Protein AF-A0A9P7KGD2-F1 (afdb_monomer_lite)

Organism: NCBI:txid117069

Radius of gyration: 33.33 Å; chains: 1; bounding box: 105×105×59 Å

Structure (mmCIF, N/CA/C/O backbone):
data_AF-A0A9P7KGD2-F1
#
_entry.id   AF-A0A9P7KGD2-F1
#
loop_
_atom_site.group_PDB
_atom_site.id
_atom_site.type_symbol
_atom_site.label_atom_id
_atom_site.label_alt_id
_atom_site.label_comp_id
_atom_site.label_asym_id
_atom_site.label_entity_id
_atom_site.label_seq_id
_atom_site.pdbx_PDB_ins_code
_atom_site.Cartn_x
_atom_site.Cartn_y
_atom_site.Cartn_z
_atom_site.occupancy
_atom_site.B_iso_or_equiv
_atom_site.auth_seq_id
_atom_site.auth_comp_id
_atom_site.auth_asym_id
_atom_site.auth_atom_id
_atom_site.pdbx_PDB_model_num
ATOM 1 N N . MET A 1 1 ? -18.262 1.913 -25.213 1.00 38.50 1 MET A N 1
ATOM 2 C CA . MET A 1 1 ? -19.120 1.880 -24.009 1.00 38.50 1 MET A CA 1
ATOM 3 C C . MET A 1 1 ? -18.358 1.191 -22.883 1.00 38.50 1 MET A C 1
ATOM 5 O O . MET A 1 1 ? -18.334 -0.030 -22.838 1.00 38.50 1 MET A O 1
ATOM 9 N N . HIS A 1 2 ? -17.643 1.941 -22.041 1.00 46.22 2 HIS A N 1
ATOM 10 C CA . HIS A 1 2 ? -17.107 1.389 -20.792 1.00 46.22 2 HIS A CA 1
ATOM 11 C C . HIS A 1 2 ? -18.246 1.410 -19.775 1.00 46.22 2 HIS A C 1
ATOM 13 O O . HIS A 1 2 ? -18.810 2.472 -19.517 1.00 46.22 2 HIS A O 1
ATOM 19 N N . GLY A 1 3 ? -18.653 0.236 -19.288 1.00 56.09 3 GLY A N 1
ATOM 20 C CA . GLY A 1 3 ? -19.666 0.146 -18.242 1.00 56.09 3 GLY A CA 1
ATOM 21 C C . GLY A 1 3 ? -19.192 0.931 -17.027 1.00 56.09 3 GLY A C 1
ATOM 22 O O . GLY A 1 3 ? -18.052 0.756 -16.601 1.00 56.09 3 GLY A O 1
ATOM 23 N N . MET A 1 4 ? -20.039 1.819 -16.501 1.00 57.06 4 MET A N 1
ATOM 24 C CA . MET A 1 4 ? -19.764 2.471 -15.224 1.00 57.06 4 MET A CA 1
ATOM 25 C C . MET A 1 4 ? -19.606 1.368 -14.179 1.00 57.06 4 MET A C 1
ATOM 27 O O . MET A 1 4 ? -20.562 0.653 -13.872 1.00 57.06 4 MET A O 1
ATOM 31 N N . SER A 1 5 ? -18.382 1.181 -13.692 1.00 67.38 5 SER A N 1
ATOM 32 C CA . SER A 1 5 ? -18.118 0.265 -12.592 1.00 67.38 5 SER A CA 1
ATOM 33 C C . SER A 1 5 ? -18.731 0.884 -11.345 1.00 67.38 5 SER A C 1
ATOM 35 O O . SER A 1 5 ? -18.237 1.891 -10.844 1.00 67.38 5 SER A O 1
ATOM 37 N N . PHE A 1 6 ? -19.844 0.328 -10.871 1.00 72.56 6 PHE A N 1
ATOM 38 C CA . PHE A 1 6 ? -20.371 0.702 -9.565 1.00 72.56 6 PHE A CA 1
ATOM 39 C C . PHE A 1 6 ? -19.326 0.342 -8.510 1.00 72.56 6 PHE A C 1
ATOM 41 O O . PHE A 1 6 ? -18.792 -0.768 -8.531 1.00 72.56 6 PHE A O 1
ATOM 48 N N . ALA A 1 7 ? -19.035 1.281 -7.608 1.00 74.75 7 ALA A N 1
ATOM 49 C CA . ALA A 1 7 ? -18.149 1.027 -6.480 1.00 74.75 7 ALA A CA 1
ATOM 50 C C . ALA A 1 7 ? -18.610 -0.233 -5.739 1.00 74.75 7 ALA A C 1
ATOM 52 O O . ALA A 1 7 ? -19.797 -0.370 -5.414 1.00 74.75 7 ALA A O 1
ATOM 53 N N . SER A 1 8 ? -17.686 -1.162 -5.489 1.00 85.44 8 SER A N 1
ATOM 54 C CA . SER A 1 8 ? -18.024 -2.357 -4.729 1.00 85.44 8 SER A CA 1
ATOM 55 C C . SER A 1 8 ? -18.390 -1.942 -3.307 1.00 85.44 8 SER A C 1
ATOM 57 O O . SER A 1 8 ? -17.781 -1.043 -2.725 1.00 85.44 8 SER A O 1
ATOM 59 N N . ILE A 1 9 ? -19.359 -2.632 -2.702 1.00 86.44 9 ILE A N 1
ATOM 60 C CA . ILE A 1 9 ? -19.671 -2.472 -1.272 1.00 86.44 9 ILE A CA 1
ATOM 61 C C . ILE A 1 9 ? -18.398 -2.659 -0.430 1.00 86.44 9 ILE A C 1
ATOM 63 O O . ILE A 1 9 ? -18.228 -2.003 0.595 1.00 86.44 9 ILE A O 1
ATOM 67 N N . GLU A 1 10 ? -17.480 -3.519 -0.876 1.00 87.06 10 GLU A N 1
ATOM 68 C CA . GLU A 1 10 ? -16.205 -3.753 -0.197 1.00 87.06 10 GLU A CA 1
ATOM 69 C C . GLU A 1 10 ? -15.305 -2.510 -0.166 1.00 87.06 10 GLU A C 1
ATOM 71 O O . GLU A 1 10 ? -14.624 -2.294 0.835 1.00 87.06 10 GLU A O 1
ATOM 76 N N . ASP A 1 11 ? -15.357 -1.660 -1.192 1.00 87.06 11 ASP A N 1
ATOM 77 C CA . ASP A 1 11 ? -14.512 -0.465 -1.311 1.00 87.06 11 ASP A CA 1
ATOM 78 C C . ASP A 1 11 ? -14.996 0.635 -0.376 1.00 87.06 11 ASP A C 1
ATOM 80 O O . ASP A 1 11 ? -14.212 1.254 0.346 1.00 87.06 11 ASP A O 1
ATOM 84 N N . VAL A 1 12 ? -16.317 0.821 -0.324 1.00 88.12 12 VAL A N 1
ATOM 85 C CA . VAL A 1 12 ? -16.957 1.737 0.625 1.00 88.12 12 VAL A CA 1
ATOM 86 C C . VAL A 1 12 ? -16.644 1.300 2.054 1.00 88.12 12 VAL A C 1
ATOM 88 O O . VAL A 1 12 ? -16.220 2.117 2.868 1.00 88.12 12 VAL A O 1
ATOM 91 N N . LEU A 1 13 ? -16.767 0.002 2.352 1.00 90.06 13 LEU A N 1
ATOM 92 C CA . LEU A 1 13 ? -16.422 -0.538 3.667 1.00 90.06 13 LEU A CA 1
ATOM 93 C C . LEU A 1 13 ? -14.937 -0.359 4.000 1.00 90.06 13 LEU A C 1
ATOM 95 O O . LEU A 1 13 ? -14.612 -0.046 5.143 1.00 90.06 13 LEU A O 1
ATOM 99 N N . ALA A 1 14 ? -14.035 -0.530 3.031 1.00 91.25 14 ALA A N 1
ATOM 100 C CA . ALA A 1 14 ? -12.608 -0.304 3.232 1.00 91.25 14 ALA A CA 1
ATOM 101 C C . ALA A 1 14 ? -12.298 1.171 3.538 1.00 91.25 14 ALA A C 1
ATOM 103 O O . ALA A 1 14 ? -11.491 1.452 4.428 1.00 91.25 14 ALA A O 1
ATOM 104 N N . LEU A 1 15 ? -12.968 2.115 2.868 1.00 91.12 15 LEU A N 1
ATOM 105 C CA . LEU A 1 15 ? -12.829 3.545 3.149 1.00 91.12 15 LEU A CA 1
ATOM 106 C C . LEU A 1 15 ? -13.360 3.901 4.543 1.00 91.12 15 LEU A C 1
ATOM 108 O O . LEU A 1 15 ? -12.656 4.544 5.324 1.00 91.12 15 LEU A O 1
ATOM 112 N N . THR A 1 16 ? -14.567 3.444 4.887 1.00 91.81 16 THR A N 1
ATOM 113 C CA . THR A 1 16 ? -15.171 3.673 6.208 1.00 91.81 16 THR A CA 1
ATOM 114 C C . THR A 1 16 ? -14.323 3.061 7.321 1.00 91.81 16 THR A C 1
ATOM 116 O O . THR A 1 16 ? -14.075 3.718 8.329 1.00 91.81 16 THR A O 1
ATOM 119 N N . ALA A 1 17 ? -13.809 1.842 7.128 1.00 93.19 17 ALA A N 1
ATOM 120 C CA . ALA A 1 17 ? -12.880 1.220 8.064 1.00 93.19 17 ALA A CA 1
ATOM 121 C C . ALA A 1 17 ? -11.591 2.043 8.212 1.00 93.19 17 ALA A C 1
ATOM 123 O O . ALA A 1 17 ? -11.106 2.212 9.326 1.00 93.19 17 ALA A O 1
ATOM 124 N N . SER A 1 18 ? -11.064 2.603 7.116 1.00 93.81 18 SER A N 1
ATOM 125 C CA . SER A 1 18 ? -9.828 3.404 7.144 1.00 93.81 18 SER A CA 1
ATOM 126 C C . SER A 1 18 ? -10.018 4.673 7.971 1.00 93.81 18 SER A C 1
ATOM 128 O O . SER A 1 18 ? -9.172 5.009 8.798 1.00 93.81 18 SER A O 1
ATOM 130 N N . ARG A 1 19 ? -11.165 5.338 7.794 1.00 93.19 19 ARG A N 1
ATOM 131 C CA . ARG A 1 19 ? -11.576 6.503 8.588 1.00 93.19 19 ARG A CA 1
ATOM 132 C C . ARG A 1 19 ? -11.745 6.150 10.057 1.00 93.19 19 ARG A C 1
ATOM 134 O O . ARG A 1 19 ? -11.207 6.845 10.908 1.00 93.19 19 ARG A O 1
ATOM 141 N N . LEU A 1 20 ? -12.424 5.043 10.358 1.00 93.38 20 LEU A N 1
ATOM 142 C CA . LEU A 1 20 ? -12.621 4.617 11.741 1.00 93.38 20 LEU A CA 1
ATOM 143 C C . LEU A 1 20 ? -11.285 4.336 12.438 1.00 93.38 20 LEU A C 1
ATOM 145 O O . LEU A 1 20 ? -11.081 4.817 13.547 1.00 93.38 20 LEU A O 1
ATOM 149 N N . ILE A 1 21 ? -10.355 3.630 11.779 1.00 94.25 21 ILE A N 1
ATOM 150 C CA . ILE A 1 21 ? -8.999 3.403 12.308 1.00 94.25 21 ILE A CA 1
ATOM 151 C C . ILE A 1 21 ? -8.295 4.735 12.578 1.00 94.25 21 ILE A C 1
ATOM 153 O O . ILE A 1 21 ? -7.683 4.893 13.631 1.00 94.25 21 ILE A O 1
ATOM 157 N N . HIS A 1 22 ? -8.389 5.696 11.659 1.00 94.81 22 HIS A N 1
ATOM 158 C CA . HIS A 1 22 ? -7.773 7.011 11.817 1.00 94.81 22 HIS A CA 1
ATOM 159 C C . HIS A 1 22 ? -8.344 7.790 13.014 1.00 94.81 22 HIS A C 1
ATOM 161 O O . HIS A 1 22 ? -7.583 8.253 13.861 1.00 94.81 22 HIS A O 1
ATOM 167 N N . GLU A 1 23 ? -9.668 7.878 13.140 1.00 94.50 23 GLU A N 1
ATOM 168 C CA . GLU A 1 23 ? -10.336 8.570 14.252 1.00 94.50 23 GLU A CA 1
ATOM 169 C C . GLU A 1 23 ? -10.040 7.914 15.610 1.00 94.50 23 GLU A C 1
ATOM 171 O O . GLU A 1 23 ? -9.800 8.587 16.618 1.00 94.50 23 GLU A O 1
ATOM 176 N N . VAL A 1 24 ? -9.990 6.583 15.626 1.00 93.81 24 VAL A N 1
ATOM 177 C CA . VAL A 1 24 ? -9.608 5.787 16.793 1.00 93.81 24 VAL A CA 1
ATOM 178 C C . VAL A 1 24 ? -8.136 6.016 17.159 1.00 93.81 24 VAL A C 1
ATOM 180 O O . VAL A 1 24 ? -7.822 6.218 18.334 1.00 93.81 24 VAL A O 1
ATOM 183 N N . ALA A 1 25 ? -7.233 6.078 16.177 1.00 94.19 25 ALA A N 1
ATOM 184 C CA . ALA A 1 25 ? -5.819 6.381 16.399 1.00 94.19 25 ALA A CA 1
ATOM 185 C C . ALA A 1 25 ? -5.613 7.800 16.951 1.00 94.19 25 ALA A C 1
ATOM 187 O O . ALA A 1 25 ? -4.740 8.020 17.791 1.00 94.19 25 ALA A O 1
ATOM 188 N N . GLN A 1 26 ? -6.453 8.749 16.533 1.00 95.06 26 GLN A N 1
ATOM 189 C CA . GLN A 1 26 ? -6.476 10.120 17.048 1.00 95.06 26 GLN A CA 1
ATOM 190 C C . GLN A 1 26 ? -7.182 10.263 18.403 1.00 95.06 26 GLN A C 1
ATOM 192 O O . GLN A 1 26 ? -7.238 11.369 18.938 1.00 95.06 26 GLN A O 1
ATOM 197 N N . ARG A 1 27 ? -7.703 9.168 18.977 1.00 93.94 27 ARG A N 1
ATOM 198 C CA . ARG A 1 27 ? -8.473 9.160 20.234 1.00 93.94 27 ARG A CA 1
ATOM 199 C C . ARG A 1 27 ? -9.698 10.083 20.201 1.00 93.94 27 ARG A C 1
ATOM 201 O O . ARG A 1 27 ? -10.107 10.603 21.235 1.00 93.94 27 ARG A O 1
ATOM 208 N N . ARG A 1 28 ? -10.285 10.287 19.018 1.00 94.94 28 ARG A N 1
ATOM 209 C CA . ARG A 1 28 ? -11.515 11.076 18.837 1.00 94.94 28 ARG A CA 1
ATOM 210 C C . ARG A 1 28 ? -12.782 10.262 19.097 1.00 94.94 28 ARG A C 1
ATOM 212 O O . ARG A 1 28 ? -13.836 10.835 19.347 1.00 94.94 28 ARG A O 1
ATOM 219 N N . ILE A 1 29 ? -12.670 8.935 19.060 1.00 93.38 29 ILE A N 1
ATOM 220 C CA . ILE A 1 29 ? -13.763 7.989 19.294 1.00 93.38 29 ILE A CA 1
ATOM 221 C C . ILE A 1 29 ? -13.452 7.139 20.528 1.00 93.38 29 ILE A C 1
ATOM 223 O O . ILE A 1 29 ? -12.369 6.560 20.627 1.00 93.38 29 ILE A O 1
ATOM 227 N N . ASP A 1 30 ? -14.418 7.025 21.445 1.00 92.19 30 ASP A N 1
ATOM 228 C CA . ASP A 1 30 ? -14.355 6.062 22.547 1.00 92.19 30 ASP A CA 1
ATOM 229 C C . ASP A 1 30 ? -14.732 4.660 22.047 1.00 92.19 30 ASP A C 1
ATOM 231 O O . ASP A 1 30 ? -15.865 4.399 21.640 1.00 92.19 30 ASP A O 1
ATOM 235 N N . LEU A 1 31 ? -13.770 3.738 22.097 1.00 91.44 31 LEU A N 1
ATOM 236 C CA . LEU A 1 31 ? -13.932 2.351 21.659 1.00 91.44 31 LEU A CA 1
ATOM 237 C C . LEU A 1 31 ? -15.070 1.628 22.383 1.00 91.44 31 LEU A C 1
ATOM 239 O O . LEU A 1 31 ? -15.761 0.807 21.774 1.00 91.44 31 LEU A O 1
ATOM 243 N N . LYS A 1 32 ? -15.296 1.955 23.662 1.00 90.56 32 LYS A N 1
ATOM 244 C CA . LYS A 1 32 ? -16.315 1.295 24.486 1.00 90.56 32 LYS A CA 1
ATOM 245 C C . LYS A 1 32 ? -17.723 1.611 24.002 1.00 90.56 32 LYS A C 1
ATOM 247 O O . LYS A 1 32 ? -18.573 0.725 23.997 1.00 90.56 32 LYS A O 1
ATOM 252 N N . THR A 1 33 ? -17.959 2.840 23.545 1.00 91.62 33 THR A N 1
ATOM 253 C CA . THR A 1 33 ? -19.266 3.280 23.038 1.00 91.62 33 THR A CA 1
ATOM 254 C C . THR A 1 33 ? -19.689 2.511 21.786 1.00 91.62 33 THR A C 1
ATOM 256 O O . THR A 1 33 ? -20.873 2.249 21.601 1.00 91.62 33 THR A O 1
ATOM 259 N N . TYR A 1 34 ? -18.729 2.103 20.953 1.00 88.44 34 TYR A N 1
ATOM 260 C CA . TYR A 1 34 ? -18.987 1.424 19.678 1.00 88.44 34 TYR A CA 1
ATOM 261 C C . TYR A 1 34 ? -18.772 -0.094 19.732 1.00 88.44 34 TYR A C 1
ATOM 263 O O . TYR A 1 34 ? -18.781 -0.745 18.688 1.00 88.44 34 TYR A O 1
ATOM 271 N N . ALA A 1 35 ? -18.576 -0.661 20.931 1.00 87.81 35 ALA A N 1
ATOM 272 C CA . ALA A 1 35 ? -18.268 -2.078 21.135 1.00 87.81 35 ALA A CA 1
ATOM 273 C C . ALA A 1 35 ? -17.082 -2.576 20.279 1.00 87.81 35 ALA A C 1
ATOM 275 O O . ALA A 1 35 ? -17.058 -3.726 19.837 1.00 87.81 35 ALA A O 1
ATOM 276 N N . LEU A 1 36 ? -16.103 -1.700 20.035 1.00 88.75 36 LEU A N 1
ATOM 277 C CA . LEU A 1 36 ? -14.871 -2.056 19.339 1.00 88.75 36 LEU A CA 1
ATOM 278 C C . LEU A 1 36 ? -13.906 -2.728 20.323 1.00 88.75 36 LEU A C 1
ATOM 280 O O . LEU A 1 36 ? -13.851 -2.367 21.500 1.00 88.75 36 LEU A O 1
ATOM 284 N N . GLY A 1 37 ? -13.148 -3.712 19.835 1.00 86.00 37 GLY A N 1
ATOM 285 C CA . GLY A 1 37 ? -12.140 -4.407 20.637 1.00 86.00 37 GLY A CA 1
ATOM 286 C C . GLY A 1 37 ? -11.015 -3.482 21.114 1.00 86.00 37 GLY A C 1
ATOM 287 O O . GLY A 1 37 ? -10.812 -2.385 20.591 1.00 86.00 37 GLY A O 1
ATOM 288 N N . GLU A 1 38 ? -10.256 -3.933 22.115 1.00 85.44 38 GLU A N 1
ATOM 289 C CA . GLU A 1 38 ? -9.068 -3.212 22.571 1.00 85.44 38 GLU A CA 1
ATOM 290 C C . GLU A 1 38 ? -8.006 -3.156 21.460 1.00 85.44 38 GLU A C 1
ATOM 292 O O . GLU A 1 38 ? -7.495 -4.178 21.002 1.00 85.44 38 GLU A O 1
ATOM 297 N N . ASN A 1 39 ? -7.635 -1.943 21.047 1.00 89.31 39 ASN A N 1
ATOM 298 C CA . ASN A 1 39 ? -6.687 -1.709 19.955 1.00 89.31 39 ASN A CA 1
ATOM 299 C C . ASN A 1 39 ? -5.248 -1.544 20.462 1.00 89.31 39 ASN A C 1
ATOM 301 O O . ASN A 1 39 ? -4.563 -0.573 20.132 1.00 89.31 39 ASN A O 1
ATOM 305 N N . SER A 1 40 ? -4.774 -2.497 21.270 1.00 91.94 40 SER A N 1
ATOM 306 C CA . SER A 1 40 ? -3.406 -2.496 21.822 1.00 91.94 40 SER A CA 1
ATOM 307 C C . SER A 1 40 ? -2.315 -2.517 20.742 1.00 91.94 40 SER A C 1
ATOM 309 O O . SER A 1 40 ? -1.199 -2.060 20.975 1.00 91.94 40 SER A O 1
ATOM 311 N N . TRP A 1 41 ? -2.657 -2.988 19.542 1.00 92.69 41 TRP A N 1
ATOM 312 C CA . TRP A 1 41 ? -1.793 -3.040 18.364 1.00 92.69 41 TRP A CA 1
ATOM 313 C C . TRP A 1 41 ? -1.579 -1.681 17.681 1.00 92.69 41 TRP A C 1
ATOM 315 O O . TRP A 1 41 ? -0.660 -1.519 16.884 1.00 92.69 41 TRP A O 1
ATOM 325 N N . MET A 1 42 ? -2.442 -0.700 17.935 1.00 94.00 42 MET A N 1
ATOM 326 C CA . MET A 1 42 ? -2.484 0.532 17.150 1.00 94.00 42 MET A CA 1
ATOM 327 C C . MET A 1 42 ? -1.272 1.456 17.342 1.00 94.00 42 MET A C 1
ATOM 329 O O . MET A 1 42 ? -0.789 1.980 16.339 1.00 94.00 42 MET A O 1
ATOM 333 N N . PRO A 1 43 ? -0.710 1.634 18.557 1.00 93.81 43 PRO A N 1
ATOM 334 C CA . PRO A 1 43 ? 0.517 2.415 18.733 1.00 93.81 43 PRO A CA 1
ATOM 335 C C . PRO A 1 43 ? 1.732 1.830 17.999 1.00 93.81 43 PRO A C 1
ATOM 337 O O . PRO A 1 43 ? 2.677 2.558 17.707 1.00 93.81 43 PRO A O 1
ATOM 340 N N . SER A 1 44 ? 1.725 0.524 17.714 1.00 94.62 44 SER A N 1
ATOM 341 C CA . SER A 1 44 ? 2.797 -0.177 17.000 1.00 94.62 44 SER A CA 1
ATOM 342 C C . SER A 1 44 ? 2.497 -0.403 15.516 1.00 94.62 44 SER A C 1
ATOM 344 O O . SER A 1 44 ? 3.347 -0.944 14.804 1.00 94.62 44 SER A O 1
ATOM 346 N N . ALA A 1 45 ? 1.323 0.013 15.034 1.00 95.69 45 ALA A N 1
ATOM 347 C CA . ALA A 1 45 ? 0.943 -0.123 13.638 1.00 95.69 45 ALA A CA 1
ATOM 348 C C . ALA A 1 45 ? 1.781 0.780 12.731 1.00 95.69 45 ALA A C 1
ATOM 350 O O . ALA A 1 45 ? 2.083 1.933 13.051 1.00 95.69 45 ALA A O 1
ATOM 351 N N . ARG A 1 46 ? 2.125 0.255 11.556 1.00 96.50 46 ARG A N 1
ATOM 352 C CA . ARG A 1 46 ? 2.905 0.970 10.540 1.00 96.50 46 ARG A CA 1
ATOM 353 C C . ARG A 1 46 ? 2.107 1.067 9.253 1.00 96.50 46 ARG A C 1
ATOM 355 O O . ARG A 1 46 ? 1.396 0.132 8.893 1.00 96.50 46 ARG A O 1
ATOM 362 N N . VAL A 1 47 ? 2.268 2.173 8.539 1.00 97.56 47 VAL A N 1
ATOM 363 C CA . VAL A 1 47 ? 1.716 2.349 7.196 1.00 97.56 47 VAL A CA 1
ATOM 364 C C . VAL A 1 47 ? 2.878 2.278 6.218 1.00 97.56 47 VAL A C 1
ATOM 366 O O . VAL A 1 47 ? 3.832 3.041 6.338 1.00 97.56 47 VAL A O 1
ATOM 369 N N . LEU A 1 48 ? 2.828 1.349 5.274 1.00 98.06 48 LEU A N 1
ATOM 370 C CA . LEU A 1 48 ? 3.790 1.255 4.180 1.00 98.06 48 LEU A CA 1
ATOM 371 C C . LEU A 1 48 ? 3.080 1.593 2.877 1.00 98.06 48 LEU A C 1
ATOM 373 O O . LEU A 1 48 ? 1.910 1.261 2.724 1.00 98.06 48 LEU A O 1
ATOM 377 N N . SER A 1 49 ? 3.776 2.197 1.922 1.00 97.75 49 SER A N 1
ATOM 378 C CA . SER A 1 49 ? 3.304 2.269 0.542 1.00 97.75 49 SER A CA 1
ATOM 379 C C . SER A 1 49 ? 4.250 1.531 -0.391 1.00 97.75 49 SER A C 1
ATOM 381 O O . SER A 1 49 ? 5.465 1.524 -0.191 1.00 97.75 49 SER A O 1
ATOM 383 N N . PHE A 1 50 ? 3.672 0.885 -1.400 1.00 97.94 50 PHE A N 1
ATOM 384 C CA . PHE A 1 50 ? 4.398 0.224 -2.474 1.00 97.94 50 PHE A CA 1
ATOM 385 C C . PHE A 1 50 ? 3.785 0.595 -3.820 1.00 97.94 50 PHE A C 1
ATOM 387 O O . PHE A 1 50 ? 2.582 0.443 -4.043 1.00 97.94 50 PHE A O 1
ATOM 394 N N . VAL A 1 51 ? 4.638 1.058 -4.725 1.00 96.69 51 VAL A N 1
ATOM 395 C CA . VAL A 1 51 ? 4.288 1.435 -6.095 1.00 96.69 51 VAL A CA 1
ATOM 396 C C . VAL A 1 51 ? 5.358 0.951 -7.057 1.00 96.69 51 VAL A C 1
ATOM 398 O O . VAL A 1 51 ? 6.514 0.779 -6.678 1.00 96.69 51 VAL A O 1
ATOM 401 N N . PHE A 1 52 ? 4.980 0.748 -8.311 1.00 96.06 52 PHE A N 1
ATOM 402 C CA . PHE A 1 52 ? 5.917 0.442 -9.384 1.00 96.06 52 PHE A CA 1
ATOM 403 C C . PHE A 1 52 ? 5.357 0.938 -10.717 1.00 96.06 52 PHE A C 1
ATOM 405 O O . PHE A 1 52 ? 4.135 1.013 -10.876 1.00 96.06 52 PHE A O 1
ATOM 412 N N . THR A 1 53 ? 6.231 1.291 -11.664 1.00 92.62 53 THR A N 1
ATOM 413 C CA . THR A 1 53 ? 5.795 1.754 -12.987 1.00 92.62 53 THR A CA 1
ATOM 414 C C . THR A 1 53 ? 5.789 0.545 -13.898 1.00 92.62 53 THR A C 1
ATOM 416 O O . THR A 1 53 ? 6.863 -0.005 -14.160 1.00 92.62 53 THR A O 1
ATOM 419 N N . PRO A 1 54 ? 4.627 0.090 -14.394 1.00 92.19 54 PRO A N 1
ATOM 420 C CA . PRO A 1 54 ? 4.610 -0.971 -15.381 1.00 92.19 54 PRO A CA 1
ATOM 421 C C . PRO A 1 54 ? 5.276 -0.493 -16.676 1.00 92.19 54 PRO A C 1
ATOM 423 O O . PRO A 1 54 ? 5.176 0.676 -17.054 1.00 92.19 54 PRO A O 1
ATOM 426 N N . ARG A 1 55 ? 5.924 -1.405 -17.397 1.00 90.75 55 ARG A N 1
ATOM 427 C CA . ARG A 1 55 ? 6.506 -1.103 -18.708 1.00 90.75 55 ARG A CA 1
ATOM 428 C C . ARG A 1 55 ? 5.413 -0.645 -19.683 1.00 90.75 55 ARG A C 1
ATOM 430 O O . ARG A 1 55 ? 4.488 -1.396 -19.981 1.00 90.75 55 ARG A O 1
ATOM 437 N N . GLY A 1 56 ? 5.531 0.586 -20.190 1.00 83.75 56 GLY A N 1
ATOM 438 C CA . GLY A 1 56 ? 4.498 1.211 -21.029 1.00 83.75 56 GLY A CA 1
ATOM 439 C C . GLY A 1 56 ? 4.287 0.509 -22.375 1.00 83.75 56 GLY A C 1
ATOM 440 O O . GLY A 1 56 ? 3.156 0.212 -22.750 1.00 83.75 56 GLY A O 1
ATOM 441 N N . MET A 1 57 ? 5.373 0.179 -23.084 1.00 85.81 57 MET A N 1
ATOM 442 C CA . MET A 1 57 ? 5.329 -0.554 -24.360 1.00 85.81 57 MET A CA 1
ATOM 443 C C . MET A 1 57 ? 5.422 -2.071 -24.147 1.00 85.81 57 MET A C 1
ATOM 445 O O . MET A 1 57 ? 6.306 -2.738 -24.683 1.00 85.81 57 MET A O 1
ATOM 449 N N . ASP A 1 58 ? 4.538 -2.620 -23.318 1.00 89.75 58 ASP A N 1
ATOM 450 C CA . ASP A 1 58 ? 4.430 -4.065 -23.122 1.00 89.75 58 ASP A CA 1
ATOM 451 C C . ASP A 1 58 ? 3.391 -4.654 -24.090 1.00 89.75 58 ASP A C 1
ATOM 453 O O . ASP A 1 58 ? 2.181 -4.560 -23.867 1.00 89.75 58 ASP A O 1
ATOM 457 N N . THR A 1 59 ? 3.876 -5.242 -25.188 1.00 94.69 59 THR A N 1
ATOM 458 C CA . THR A 1 59 ? 3.055 -5.852 -26.249 1.00 94.69 59 THR A CA 1
ATOM 459 C C . THR A 1 59 ? 2.550 -7.252 -25.898 1.00 94.69 59 THR A C 1
ATOM 461 O O . THR A 1 59 ? 1.807 -7.851 -26.680 1.00 94.69 59 THR A O 1
ATOM 464 N N . ARG A 1 60 ? 2.920 -7.796 -24.729 1.00 96.00 60 ARG A N 1
ATOM 465 C CA . ARG A 1 60 ? 2.482 -9.129 -24.304 1.00 96.00 60 ARG A CA 1
ATOM 466 C C . ARG A 1 60 ? 0.956 -9.172 -24.097 1.00 96.00 60 ARG A C 1
ATOM 468 O O . ARG A 1 60 ? 0.335 -8.161 -23.738 1.00 96.00 60 ARG A O 1
ATOM 475 N N . PRO A 1 61 ? 0.314 -10.345 -24.257 1.00 96.88 61 PRO A N 1
ATOM 476 C CA . PRO A 1 61 ? -1.112 -10.510 -23.984 1.00 96.88 61 PRO A CA 1
ATOM 477 C C . PRO A 1 61 ? -1.502 -10.044 -22.574 1.00 96.88 61 PRO A C 1
ATOM 479 O O . PRO A 1 61 ? -0.761 -10.248 -21.615 1.00 96.88 61 PRO A O 1
ATOM 482 N N . SER A 1 62 ? -2.702 -9.466 -22.425 1.00 94.56 62 SER A N 1
ATOM 483 C CA . SER A 1 62 ? -3.198 -8.916 -21.144 1.00 94.56 62 SER A CA 1
ATOM 484 C C . SER A 1 62 ? -3.073 -9.901 -19.971 1.00 94.56 62 SER A C 1
ATOM 486 O O . SER A 1 62 ? -2.616 -9.525 -18.894 1.00 94.56 62 SER A O 1
ATOM 488 N N . ASN A 1 63 ? -3.389 -11.181 -20.194 1.00 96.75 63 ASN A N 1
ATOM 489 C CA . ASN A 1 63 ? -3.277 -12.219 -19.165 1.00 96.75 63 ASN A CA 1
ATOM 490 C C . ASN A 1 63 ? -1.831 -12.408 -18.688 1.00 96.75 63 ASN A C 1
ATOM 492 O O . ASN A 1 63 ? -1.603 -12.493 -17.486 1.00 96.75 63 ASN A O 1
ATOM 496 N N . GLN A 1 64 ? -0.865 -12.403 -19.613 1.00 97.31 64 GLN A N 1
ATOM 497 C CA . GLN A 1 64 ? 0.554 -12.521 -19.283 1.00 97.31 64 GLN A CA 1
ATOM 498 C C . GLN A 1 64 ? 1.052 -11.284 -18.530 1.00 97.31 64 GLN A C 1
ATOM 500 O O . GLN A 1 64 ? 1.765 -11.422 -17.544 1.00 97.31 64 GLN A O 1
ATOM 505 N N . ARG A 1 65 ? 0.627 -10.080 -18.937 1.00 95.81 65 ARG A N 1
ATOM 506 C CA . ARG A 1 65 ? 0.979 -8.830 -18.241 1.00 95.81 65 ARG A CA 1
ATOM 507 C C . ARG A 1 65 ? 0.439 -8.778 -16.813 1.00 95.81 65 ARG A C 1
ATOM 509 O O . ARG A 1 65 ? 1.087 -8.217 -15.939 1.00 95.81 65 ARG A O 1
ATOM 516 N N . ARG A 1 66 ? -0.733 -9.373 -16.569 1.00 95.69 66 ARG A N 1
ATOM 517 C CA . ARG A 1 66 ? -1.322 -9.484 -15.226 1.00 95.69 66 ARG A CA 1
ATOM 518 C C . ARG A 1 66 ? -0.620 -10.528 -14.363 1.00 95.69 66 ARG A C 1
ATOM 520 O O . ARG A 1 66 ? -0.394 -10.257 -13.192 1.00 95.69 66 ARG A O 1
ATOM 527 N N . SER A 1 67 ? -0.288 -11.697 -14.918 1.00 97.25 67 SER A N 1
ATOM 528 C CA . SER A 1 67 ? 0.378 -12.780 -14.176 1.00 97.25 67 SER A CA 1
ATOM 529 C C . SER A 1 67 ? 1.875 -12.546 -13.966 1.00 97.25 67 SER A C 1
ATOM 531 O O . SER A 1 67 ? 2.456 -13.063 -13.016 1.00 97.25 67 SER A O 1
ATOM 533 N N . ASP A 1 68 ? 2.504 -11.801 -14.872 1.00 97.50 68 ASP A N 1
ATOM 534 C CA . ASP A 1 68 ? 3.925 -11.476 -14.846 1.00 97.50 68 ASP A CA 1
ATOM 535 C C . ASP A 1 68 ? 4.182 -10.016 -15.256 1.00 97.50 68 ASP A C 1
ATOM 537 O O . ASP A 1 68 ? 4.655 -9.734 -16.364 1.00 97.50 68 ASP A O 1
ATOM 541 N N . PRO A 1 69 ? 3.810 -9.057 -14.392 1.00 96.56 69 PRO A N 1
ATOM 542 C CA . PRO A 1 69 ? 4.013 -7.645 -14.675 1.00 96.56 69 PRO A CA 1
ATOM 543 C C . PRO A 1 69 ? 5.508 -7.304 -14.746 1.00 96.56 69 PRO A C 1
ATOM 545 O O . PRO A 1 69 ? 6.294 -7.708 -13.890 1.00 96.56 69 PRO A O 1
ATOM 548 N N . LEU A 1 70 ? 5.894 -6.517 -15.755 1.00 95.38 70 LEU A N 1
ATOM 549 C CA . LEU A 1 70 ? 7.242 -5.953 -15.880 1.00 95.38 70 LEU A CA 1
ATOM 550 C C . LEU A 1 70 ? 7.241 -4.527 -15.336 1.00 95.38 70 LEU A C 1
ATOM 552 O O . LEU A 1 70 ? 6.403 -3.721 -15.742 1.00 95.38 70 LEU A O 1
ATOM 556 N N . ALA A 1 71 ? 8.172 -4.228 -14.433 1.00 94.69 71 ALA A N 1
ATOM 557 C CA . ALA A 1 71 ? 8.312 -2.923 -13.794 1.00 94.69 71 ALA A CA 1
ATOM 558 C C . ALA A 1 71 ? 9.616 -2.245 -14.205 1.00 94.69 71 ALA A C 1
ATOM 560 O O . ALA A 1 71 ? 10.657 -2.894 -14.214 1.00 94.69 71 ALA A O 1
ATOM 561 N N . LEU A 1 72 ? 9.538 -0.944 -14.480 1.00 93.00 72 LEU A N 1
ATOM 562 C CA . LEU A 1 72 ? 10.687 -0.084 -14.775 1.00 93.00 72 LEU A CA 1
ATOM 563 C C . LEU A 1 72 ? 11.366 0.399 -13.488 1.00 93.00 72 LEU A C 1
ATOM 565 O O . LEU A 1 72 ? 12.591 0.407 -13.367 1.00 93.00 72 LEU A O 1
ATOM 569 N N . ASP A 1 73 ? 10.554 0.804 -12.517 1.00 94.81 73 ASP A N 1
ATOM 570 C CA . ASP A 1 73 ? 10.988 1.326 -11.231 1.00 94.81 73 ASP A CA 1
ATOM 571 C C . ASP A 1 73 ? 10.043 0.889 -10.107 1.00 94.81 73 ASP A C 1
ATOM 573 O O . ASP A 1 73 ? 8.943 0.374 -10.334 1.00 94.81 73 ASP A O 1
ATOM 577 N N . PHE A 1 74 ? 10.515 1.059 -8.877 1.00 96.69 74 PHE A N 1
ATOM 578 C CA . PHE A 1 74 ? 9.823 0.677 -7.656 1.00 96.69 74 PHE A CA 1
ATOM 579 C C . PHE A 1 74 ? 9.976 1.795 -6.633 1.00 96.69 74 PHE A C 1
ATOM 581 O O . PHE A 1 74 ? 11.076 2.304 -6.421 1.00 96.69 74 PHE A O 1
ATOM 588 N N . GLY A 1 75 ? 8.884 2.141 -5.962 1.00 96.81 75 GLY A N 1
ATOM 589 C CA . GLY A 1 75 ? 8.863 3.098 -4.866 1.00 96.81 75 GLY A CA 1
ATOM 590 C C . GLY A 1 75 ? 8.330 2.455 -3.592 1.00 96.81 75 GLY A C 1
ATOM 591 O O . GLY A 1 75 ? 7.317 1.752 -3.613 1.00 96.81 75 GLY A O 1
ATOM 592 N N . LEU A 1 76 ? 9.007 2.725 -2.481 1.00 97.75 76 LEU A N 1
ATOM 593 C CA . LEU A 1 76 ? 8.578 2.365 -1.134 1.00 97.75 76 LEU A CA 1
ATOM 594 C C . LEU A 1 76 ? 8.579 3.607 -0.256 1.00 97.75 76 LEU A C 1
ATOM 596 O O . LEU A 1 76 ? 9.437 4.475 -0.402 1.00 97.75 76 LEU A O 1
ATOM 600 N N . ALA A 1 77 ? 7.659 3.670 0.694 1.00 97.19 77 ALA A N 1
ATOM 601 C CA . ALA A 1 77 ? 7.703 4.666 1.753 1.00 97.19 77 ALA A CA 1
ATOM 602 C C . ALA A 1 77 ? 7.055 4.132 3.031 1.00 97.19 77 ALA A C 1
ATOM 604 O O . ALA A 1 77 ? 6.237 3.211 2.988 1.00 97.19 77 ALA A O 1
ATOM 605 N N . GLN A 1 78 ? 7.418 4.715 4.173 1.00 97.19 78 GLN A N 1
ATOM 606 C CA . GLN A 1 78 ? 6.858 4.360 5.472 1.00 97.19 78 GLN A CA 1
ATOM 607 C C . GLN A 1 78 ? 6.310 5.594 6.184 1.00 97.19 78 GLN A C 1
ATOM 609 O O . GLN A 1 78 ? 6.930 6.655 6.203 1.00 97.19 78 GLN A O 1
ATOM 614 N N . ALA A 1 79 ? 5.162 5.432 6.825 1.00 96.88 79 ALA A N 1
ATOM 615 C CA . ALA A 1 79 ? 4.538 6.414 7.691 1.00 96.88 79 ALA A CA 1
ATOM 616 C C . ALA A 1 79 ? 4.065 5.770 8.999 1.00 96.88 79 ALA A C 1
ATOM 618 O O . ALA A 1 79 ? 3.924 4.547 9.116 1.00 96.88 79 ALA A O 1
ATOM 619 N N . THR A 1 80 ? 3.825 6.613 9.998 1.00 94.62 80 THR A N 1
ATOM 620 C CA . THR A 1 80 ? 3.330 6.207 11.317 1.00 94.62 80 THR A CA 1
ATOM 621 C C . THR A 1 80 ? 1.918 6.728 11.559 1.00 94.62 80 THR A C 1
ATOM 623 O O . THR A 1 80 ? 1.550 7.810 11.098 1.00 94.62 80 THR A O 1
ATOM 626 N N . LEU A 1 81 ? 1.116 5.958 12.295 1.00 93.88 81 LEU A N 1
ATOM 627 C CA . LEU A 1 81 ? -0.159 6.432 12.838 1.00 93.88 81 LEU A CA 1
ATOM 628 C C . LEU A 1 81 ? 0.079 7.238 14.131 1.00 93.88 81 LEU A C 1
ATOM 630 O O . LEU A 1 81 ? 1.076 6.999 14.815 1.00 93.88 81 LEU A O 1
ATOM 634 N N . PRO A 1 82 ? -0.812 8.184 14.489 1.00 93.75 82 PRO A N 1
ATOM 635 C CA . PRO A 1 82 ? -2.035 8.572 13.773 1.00 93.75 82 PRO A CA 1
ATOM 636 C C . PRO A 1 82 ? -1.807 9.582 12.640 1.00 93.75 82 PRO A C 1
ATOM 638 O O . PRO A 1 82 ? -2.627 9.681 11.732 1.00 93.75 82 PRO A O 1
ATOM 641 N N . ASP A 1 83 ? -0.699 10.321 12.669 1.00 91.38 83 ASP A N 1
ATOM 642 C CA . ASP A 1 83 ? -0.507 11.493 11.808 1.00 91.38 83 ASP A CA 1
ATOM 643 C C . ASP A 1 83 ? -0.330 11.158 10.322 1.00 91.38 83 ASP A C 1
ATOM 645 O O . ASP A 1 83 ? -0.386 12.058 9.480 1.00 91.38 83 ASP A O 1
ATOM 649 N N . CYS A 1 84 ? -0.062 9.889 9.999 1.00 93.38 84 CYS A N 1
ATOM 650 C CA . CYS A 1 84 ? 0.302 9.420 8.663 1.00 93.38 84 CYS A CA 1
ATOM 651 C C . CYS A 1 84 ? 1.451 10.245 8.059 1.00 93.38 84 CYS A C 1
ATOM 653 O O . CYS A 1 84 ? 1.510 10.468 6.851 1.00 93.38 84 CYS A O 1
ATOM 655 N N . LYS A 1 85 ? 2.358 10.741 8.911 1.00 92.69 85 LYS A N 1
ATOM 656 C CA . LYS A 1 85 ? 3.534 11.497 8.481 1.00 92.69 85 LYS A CA 1
ATOM 657 C C . LYS A 1 85 ? 4.574 10.527 7.948 1.00 92.69 85 LYS A C 1
ATOM 659 O O . LYS A 1 85 ? 4.889 9.530 8.598 1.00 92.69 85 LYS A O 1
ATOM 664 N N . LEU A 1 86 ? 5.113 10.850 6.775 1.00 94.31 86 LEU A N 1
ATOM 665 C CA . LEU A 1 86 ? 6.240 10.135 6.193 1.00 94.31 86 LEU A CA 1
ATOM 666 C C . LEU A 1 86 ? 7.414 10.144 7.181 1.00 94.31 86 LEU A C 1
ATOM 668 O O . LEU A 1 86 ? 7.832 11.202 7.654 1.00 94.31 86 LEU A O 1
ATOM 672 N N . GLN A 1 87 ? 7.963 8.970 7.470 1.00 95.75 87 GLN A N 1
ATOM 673 C CA . GLN A 1 87 ? 9.178 8.852 8.260 1.00 95.75 87 GLN A CA 1
ATOM 674 C C . GLN A 1 87 ? 10.363 9.344 7.420 1.00 95.75 87 GLN A C 1
ATOM 676 O O . GLN A 1 87 ? 10.589 8.864 6.306 1.00 95.75 87 GLN A O 1
ATOM 681 N N . ILE A 1 88 ? 11.117 10.312 7.945 1.00 93.62 88 ILE A N 1
ATOM 682 C CA . ILE A 1 88 ? 12.264 10.913 7.251 1.00 93.62 88 ILE A CA 1
ATOM 683 C C . ILE A 1 88 ? 13.271 9.817 6.877 1.00 93.62 88 ILE A C 1
ATOM 685 O O . ILE A 1 88 ? 13.602 8.968 7.704 1.00 93.62 88 ILE A O 1
ATOM 689 N N . GLY A 1 89 ? 13.724 9.819 5.620 1.00 94.38 89 GLY A N 1
ATOM 690 C CA . GLY A 1 89 ? 14.684 8.838 5.097 1.00 94.38 89 GLY A CA 1
ATOM 691 C C . GLY A 1 89 ? 14.121 7.431 4.867 1.00 94.38 89 GLY A C 1
ATOM 692 O O . GLY A 1 89 ? 14.877 6.523 4.546 1.00 94.38 89 GLY A O 1
ATOM 693 N N . SER A 1 90 ? 12.811 7.221 5.028 1.00 95.62 90 SER A N 1
ATOM 694 C CA . SER A 1 90 ? 12.187 5.914 4.773 1.00 95.62 90 SER A CA 1
ATOM 695 C C . SER A 1 90 ? 11.755 5.693 3.324 1.00 95.62 90 SER A C 1
ATOM 697 O O . SER A 1 90 ? 11.390 4.574 2.962 1.00 95.62 90 SER A O 1
ATOM 699 N N . ALA A 1 91 ? 11.748 6.754 2.514 1.00 96.19 91 ALA A N 1
ATOM 700 C CA . ALA A 1 91 ? 11.357 6.679 1.119 1.00 96.19 91 ALA A CA 1
ATOM 701 C C . ALA A 1 91 ? 12.515 6.105 0.295 1.00 96.19 91 ALA A C 1
ATOM 703 O O . ALA A 1 91 ? 13.618 6.647 0.309 1.00 96.19 91 ALA A O 1
ATOM 704 N N . LEU A 1 92 ? 12.256 5.011 -0.415 1.00 96.75 92 LEU A N 1
ATOM 705 C CA . LEU A 1 92 ? 13.229 4.327 -1.259 1.00 96.75 92 LEU A CA 1
ATOM 706 C C . LEU A 1 92 ? 12.715 4.308 -2.694 1.00 96.75 92 LEU A C 1
ATOM 708 O O . LEU A 1 92 ? 11.525 4.077 -2.927 1.00 96.75 92 LEU A O 1
ATOM 712 N N . HIS A 1 93 ? 13.618 4.516 -3.647 1.00 96.88 93 HIS A N 1
ATOM 713 C CA . HIS A 1 93 ? 13.315 4.437 -5.067 1.00 96.88 93 HIS A CA 1
ATOM 714 C C . HIS A 1 93 ? 14.383 3.612 -5.785 1.00 96.88 93 HIS A C 1
ATOM 716 O O . HIS A 1 93 ? 15.566 3.957 -5.757 1.00 96.88 93 HIS A O 1
ATOM 722 N N . PHE A 1 94 ? 13.955 2.531 -6.432 1.00 96.88 94 PHE A N 1
ATOM 723 C CA . PHE A 1 94 ? 14.818 1.636 -7.197 1.00 96.88 94 PHE A CA 1
ATOM 724 C C . PHE A 1 94 ? 14.476 1.753 -8.678 1.00 96.88 94 PHE A C 1
ATOM 726 O O . PHE A 1 94 ? 13.307 1.644 -9.041 1.00 96.88 94 PHE A O 1
ATOM 733 N N . ALA A 1 95 ? 15.479 1.922 -9.536 1.00 95.25 95 ALA A N 1
ATOM 734 C CA . ALA A 1 95 ? 15.310 1.885 -10.986 1.00 95.25 95 ALA A CA 1
ATOM 735 C C . ALA A 1 95 ? 16.050 0.675 -11.572 1.00 95.25 95 ALA A C 1
ATOM 737 O O . ALA A 1 95 ? 17.217 0.448 -11.248 1.00 95.25 95 ALA A O 1
ATOM 738 N N . SER A 1 96 ? 15.372 -0.083 -12.436 1.00 95.44 96 SER A N 1
ATOM 739 C CA . SER A 1 96 ? 15.970 -1.201 -13.170 1.00 95.44 96 SER A CA 1
ATOM 740 C C . SER A 1 96 ? 17.033 -0.676 -14.142 1.00 95.44 96 SER A C 1
ATOM 742 O O . SER A 1 96 ? 16.763 0.243 -14.920 1.00 95.44 96 SER A O 1
ATOM 744 N N . THR A 1 97 ? 18.242 -1.242 -14.110 1.00 94.56 97 THR A N 1
ATOM 745 C CA . THR A 1 97 ? 19.310 -0.906 -15.073 1.00 94.56 97 THR A CA 1
ATOM 746 C C . THR A 1 97 ? 18.974 -1.359 -16.489 1.00 94.56 97 THR A C 1
ATOM 748 O O . THR A 1 97 ? 19.316 -0.668 -17.448 1.00 94.56 97 THR A O 1
ATOM 751 N N . ASP A 1 98 ? 18.264 -2.479 -16.615 1.00 89.75 98 ASP A N 1
ATOM 752 C CA . ASP A 1 98 ? 17.965 -3.118 -17.902 1.00 89.75 98 ASP A CA 1
ATOM 753 C C . ASP A 1 98 ? 17.005 -2.279 -18.752 1.00 89.75 98 ASP A C 1
ATOM 755 O O . ASP A 1 98 ? 17.010 -2.348 -19.981 1.00 89.75 98 ASP A O 1
ATOM 759 N N . ASP A 1 99 ? 16.204 -1.437 -18.097 1.00 82.06 99 ASP A N 1
ATOM 760 C CA . ASP A 1 99 ? 15.154 -0.655 -18.737 1.00 82.06 99 ASP A CA 1
ATOM 761 C C . ASP A 1 99 ? 15.484 0.844 -18.846 1.00 82.06 99 ASP A C 1
ATOM 763 O O . ASP A 1 99 ? 14.611 1.654 -19.172 1.00 82.06 99 ASP A O 1
ATOM 767 N N . LYS A 1 100 ? 16.748 1.240 -18.633 1.00 79.25 100 LYS A N 1
ATOM 768 C CA . LYS A 1 100 ? 17.177 2.653 -18.653 1.00 79.25 100 LYS A CA 1
ATOM 769 C C . LYS A 1 100 ? 16.828 3.379 -19.959 1.00 79.25 100 LYS A C 1
ATOM 771 O O . LYS A 1 100 ? 16.505 4.564 -19.934 1.00 79.25 100 LYS A O 1
ATOM 776 N N . TYR A 1 101 ? 16.848 2.662 -21.082 1.00 79.31 101 TYR A N 1
ATOM 777 C CA . TYR A 1 101 ? 16.557 3.199 -22.418 1.00 79.31 101 TYR A CA 1
ATOM 778 C C . TYR A 1 101 ? 15.091 3.046 -22.845 1.00 79.31 101 TYR A C 1
ATOM 780 O O . TYR A 1 101 ? 14.706 3.519 -23.909 1.00 79.31 101 TYR A O 1
ATOM 788 N N . LEU A 1 102 ? 14.264 2.384 -22.032 1.00 73.75 102 LEU A N 1
ATOM 789 C CA . LEU A 1 102 ? 12.877 2.047 -22.367 1.00 73.75 102 LEU A CA 1
ATOM 790 C C . LEU A 1 102 ? 11.856 3.051 -21.817 1.00 73.75 102 LEU A C 1
ATOM 792 O O . LEU A 1 102 ? 10.650 2.810 -21.909 1.00 73.75 102 LEU A O 1
ATOM 796 N N . MET A 1 103 ? 12.320 4.185 -21.281 1.00 66.12 103 MET A N 1
ATOM 797 C CA . MET A 1 103 ? 11.470 5.322 -20.921 1.00 66.12 103 MET A CA 1
ATOM 798 C C . MET A 1 103 ? 10.784 5.850 -22.189 1.00 66.12 103 MET A C 1
ATOM 800 O O . MET A 1 103 ? 11.371 6.553 -23.012 1.00 66.12 103 MET A O 1
ATOM 804 N N . ALA A 1 104 ? 9.538 5.417 -22.372 1.00 56.97 104 ALA A N 1
ATOM 805 C CA . ALA A 1 104 ? 8.754 5.631 -23.574 1.00 56.97 104 ALA A CA 1
ATOM 806 C C . ALA A 1 104 ? 8.552 7.130 -23.846 1.00 56.97 104 ALA A C 1
ATOM 808 O O . ALA A 1 104 ? 7.992 7.850 -23.026 1.00 56.97 104 ALA A O 1
ATOM 809 N N . GLY A 1 105 ? 8.962 7.585 -25.030 1.00 65.88 105 GLY A N 1
ATOM 810 C CA . GLY A 1 105 ? 8.498 8.858 -25.589 1.00 65.88 105 GLY A CA 1
ATOM 811 C C . GLY A 1 105 ? 9.305 10.105 -25.228 1.00 65.88 105 GLY A C 1
ATOM 812 O O . GLY A 1 105 ? 8.781 11.204 -25.373 1.00 65.88 105 GLY A O 1
ATOM 813 N N . GLY A 1 106 ? 10.555 9.972 -24.772 1.00 71.06 106 GLY A N 1
ATOM 814 C CA . GLY A 1 106 ? 11.438 11.130 -24.564 1.00 71.06 106 GLY A CA 1
ATOM 815 C C . GLY A 1 106 ? 11.038 12.041 -23.397 1.00 71.06 106 GLY A C 1
ATOM 816 O O . GLY A 1 106 ? 11.610 13.118 -23.234 1.00 71.06 106 GLY A O 1
ATOM 817 N N . SER A 1 107 ? 10.082 11.622 -22.562 1.00 75.50 107 SER A N 1
ATOM 818 C CA . SER A 1 107 ? 9.767 12.326 -21.322 1.00 75.50 107 SER A CA 1
ATOM 819 C C . SER A 1 107 ? 10.968 12.266 -20.381 1.00 75.50 107 SER A C 1
ATOM 821 O O . SER A 1 107 ? 11.475 11.180 -20.086 1.00 75.50 107 SER A O 1
ATOM 823 N N . GLN A 1 108 ? 11.413 13.422 -19.892 1.00 78.12 108 GLN A N 1
ATOM 824 C CA . GLN A 1 108 ? 12.494 13.487 -18.913 1.00 78.12 108 GLN A CA 1
ATOM 825 C C . GLN A 1 108 ? 12.089 12.747 -17.633 1.00 78.12 108 GLN A C 1
ATOM 827 O O . GLN A 1 108 ? 11.010 12.975 -17.081 1.00 78.12 108 GLN A O 1
ATOM 832 N N . LYS A 1 109 ? 12.967 11.856 -17.158 1.00 81.62 109 LYS A N 1
ATOM 833 C CA . LYS A 1 109 ? 12.805 11.174 -15.871 1.00 81.62 109 LYS A CA 1
ATOM 834 C C . LYS A 1 109 ? 12.763 12.233 -14.771 1.00 81.62 109 LYS A C 1
ATOM 836 O O . LYS A 1 109 ? 13.735 12.960 -14.578 1.00 81.62 109 LYS A O 1
ATOM 841 N N . LEU A 1 110 ? 11.641 12.319 -14.060 1.00 83.88 110 LEU A N 1
ATOM 842 C CA . LEU A 1 110 ? 11.512 13.236 -12.931 1.00 83.88 110 LEU A CA 1
ATOM 843 C C . LEU A 1 110 ? 12.470 12.815 -11.814 1.00 83.88 110 LEU A C 1
ATOM 845 O O . LEU A 1 110 ? 12.538 11.635 -11.456 1.00 83.88 110 LEU A O 1
ATOM 849 N N . ALA A 1 111 ? 13.193 13.788 -11.259 1.00 88.50 111 ALA A N 1
ATOM 850 C CA . ALA A 1 111 ? 14.062 13.562 -10.114 1.00 88.50 111 ALA A CA 1
ATOM 851 C C . ALA A 1 111 ? 13.246 13.066 -8.909 1.00 88.50 111 ALA A C 1
ATOM 853 O O . ALA A 1 111 ? 12.100 13.465 -8.698 1.00 88.50 111 ALA A O 1
ATOM 854 N N . PHE A 1 112 ? 13.836 12.172 -8.119 1.00 92.06 112 PHE A N 1
ATOM 855 C CA . PHE A 1 112 ? 13.223 11.700 -6.885 1.00 92.06 112 PHE A CA 1
ATOM 856 C C . PHE A 1 112 ? 13.438 12.740 -5.781 1.00 92.06 112 PHE A C 1
ATOM 858 O O . PHE A 1 112 ? 14.559 12.958 -5.341 1.00 92.06 112 PHE A O 1
ATOM 865 N N . GLU A 1 113 ? 12.365 13.398 -5.343 1.00 91.19 113 GLU A N 1
ATOM 866 C CA . GLU A 1 113 ? 12.438 14.539 -4.414 1.00 91.19 113 GLU A CA 1
ATOM 867 C C . GLU A 1 113 ? 12.729 14.145 -2.956 1.00 91.19 113 GLU A C 1
ATOM 869 O O . GLU A 1 113 ? 13.058 15.000 -2.136 1.00 91.19 113 GLU A O 1
ATOM 874 N N . TRP A 1 114 ? 12.584 12.864 -2.601 1.00 90.94 114 TRP A N 1
ATOM 875 C CA . TRP A 1 114 ? 12.627 12.402 -1.203 1.00 90.94 114 TRP A CA 1
ATOM 876 C C . TRP A 1 114 ? 13.839 11.536 -0.872 1.00 90.94 114 TRP A C 1
ATOM 878 O O . TRP A 1 114 ? 13.870 10.902 0.182 1.00 90.94 114 TRP A O 1
ATOM 888 N N . GLY A 1 115 ? 14.838 11.522 -1.752 1.00 92.00 115 GLY A N 1
ATOM 889 C CA . GLY A 1 115 ? 16.077 10.787 -1.551 1.00 92.00 115 GLY A CA 1
ATOM 890 C C . GLY A 1 115 ? 16.849 10.608 -2.850 1.00 92.00 115 GLY A C 1
ATOM 891 O O . GLY A 1 115 ? 16.721 11.388 -3.789 1.00 92.00 115 GLY A O 1
ATOM 892 N N . THR A 1 116 ? 17.636 9.542 -2.918 1.00 94.25 116 THR A N 1
ATOM 893 C CA . THR A 1 116 ? 18.385 9.157 -4.114 1.00 94.25 116 THR A CA 1
ATOM 894 C C . THR A 1 116 ? 17.703 7.989 -4.819 1.00 94.25 116 THR A C 1
ATOM 896 O O . THR A 1 116 ? 17.091 7.128 -4.193 1.00 94.25 116 THR A O 1
ATOM 899 N N . THR A 1 117 ? 17.777 7.973 -6.151 1.00 96.06 117 THR A N 1
ATOM 900 C CA . THR A 1 117 ? 17.369 6.798 -6.930 1.00 96.06 117 THR A CA 1
ATOM 901 C C . THR A 1 117 ? 18.531 5.822 -6.981 1.00 96.06 117 THR A C 1
ATOM 903 O O . THR A 1 117 ? 19.607 6.184 -7.452 1.00 96.06 117 THR A O 1
ATOM 906 N N . GLU A 1 118 ? 18.312 4.592 -6.535 1.00 97.12 118 GLU A N 1
ATOM 907 C CA . GLU A 1 118 ? 19.300 3.522 -6.643 1.00 97.12 118 GLU A CA 1
ATOM 908 C C . GLU A 1 118 ? 19.074 2.756 -7.956 1.00 97.12 118 GLU A C 1
ATOM 910 O O . GLU A 1 118 ? 18.045 2.101 -8.140 1.00 97.12 118 GLU A O 1
ATOM 915 N N . GLU A 1 119 ? 20.021 2.852 -8.893 1.00 96.25 119 GLU A N 1
ATOM 916 C CA . GLU A 1 119 ? 20.009 2.051 -10.124 1.00 96.25 119 GLU A CA 1
ATOM 917 C C . GLU A 1 119 ? 20.614 0.672 -9.838 1.00 96.25 119 GLU A C 1
ATOM 919 O O . GLU A 1 119 ? 21.748 0.566 -9.366 1.00 96.25 119 GLU A O 1
ATOM 924 N N . MET A 1 120 ? 19.864 -0.400 -10.092 1.00 97.50 120 MET A N 1
ATOM 925 C CA . MET A 1 120 ? 20.334 -1.764 -9.842 1.00 97.50 120 MET A CA 1
ATOM 926 C C . MET A 1 120 ? 19.627 -2.805 -10.717 1.00 97.50 120 MET A C 1
ATOM 928 O O . MET A 1 120 ? 18.521 -2.586 -11.206 1.00 97.50 120 MET A O 1
ATOM 932 N N . ASP A 1 121 ? 20.274 -3.961 -10.870 1.00 96.69 121 ASP A N 1
ATOM 933 C CA . ASP A 1 121 ? 19.719 -5.123 -11.566 1.00 96.69 121 ASP A CA 1
ATOM 934 C C . ASP A 1 121 ? 18.471 -5.683 -10.857 1.00 96.69 121 ASP A C 1
ATOM 936 O O . ASP A 1 121 ? 18.338 -5.639 -9.627 1.00 96.69 121 ASP A O 1
ATOM 940 N N . ILE A 1 122 ? 17.566 -6.277 -11.633 1.00 95.94 122 ILE A N 1
ATOM 941 C CA . ILE A 1 122 ? 16.272 -6.765 -11.165 1.00 95.94 122 ILE A CA 1
ATOM 942 C C . ILE A 1 122 ? 16.387 -7.862 -10.091 1.00 95.94 122 ILE A C 1
ATOM 944 O O . ILE A 1 122 ? 15.511 -7.973 -9.221 1.00 95.94 122 ILE A O 1
ATOM 948 N N . ILE A 1 123 ? 17.466 -8.653 -10.092 1.00 97.12 123 ILE A N 1
ATOM 949 C CA . ILE A 1 123 ? 17.725 -9.677 -9.067 1.00 97.12 123 ILE A CA 1
ATOM 950 C C . ILE A 1 123 ? 18.070 -9.002 -7.733 1.00 97.12 123 ILE A C 1
ATOM 952 O O . ILE A 1 123 ? 17.583 -9.419 -6.672 1.00 97.12 123 ILE A O 1
ATOM 956 N N . LYS A 1 124 ? 18.847 -7.911 -7.773 1.00 97.88 124 LYS A N 1
ATOM 957 C CA . LYS A 1 124 ? 19.159 -7.097 -6.589 1.00 97.88 124 LYS A CA 1
ATOM 958 C C . LYS A 1 124 ? 17.910 -6.412 -6.045 1.00 97.88 124 LYS A C 1
ATOM 960 O O . LYS A 1 124 ? 17.677 -6.503 -4.841 1.00 97.88 124 LYS A O 1
ATOM 965 N N . ILE A 1 125 ? 17.061 -5.843 -6.910 1.00 97.88 125 ILE A N 1
ATOM 966 C CA . ILE A 1 125 ? 15.768 -5.262 -6.500 1.00 97.88 125 ILE A CA 1
ATOM 967 C C . ILE A 1 125 ? 14.913 -6.315 -5.794 1.00 97.88 125 ILE A C 1
ATOM 969 O O . ILE A 1 125 ? 14.401 -6.075 -4.703 1.00 97.88 125 ILE A O 1
ATOM 973 N N . SER A 1 126 ? 14.793 -7.509 -6.381 1.00 98.06 126 SER A N 1
ATOM 974 C CA . SER A 1 126 ? 14.011 -8.608 -5.800 1.00 98.06 126 SER A CA 1
ATOM 975 C C . SER A 1 126 ? 14.518 -8.977 -4.405 1.00 98.06 126 SER A C 1
ATOM 977 O O . SER A 1 126 ? 13.737 -9.121 -3.467 1.00 98.06 126 SER A O 1
ATOM 979 N N . THR A 1 127 ? 15.840 -9.073 -4.246 1.00 98.38 127 THR A N 1
ATOM 980 C CA . THR A 1 127 ? 16.479 -9.338 -2.951 1.00 98.38 127 THR A CA 1
ATOM 981 C C . THR A 1 127 ? 16.199 -8.210 -1.959 1.00 98.38 127 THR A C 1
ATOM 983 O O . THR A 1 127 ? 15.829 -8.476 -0.817 1.00 98.38 127 THR A O 1
ATOM 986 N N . ARG A 1 128 ? 16.288 -6.949 -2.398 1.00 98.06 128 ARG A N 1
ATOM 987 C CA . ARG A 1 128 ? 16.043 -5.781 -1.550 1.00 98.06 128 ARG A CA 1
ATOM 988 C C . ARG A 1 128 ? 14.596 -5.708 -1.071 1.00 98.06 128 ARG A C 1
ATOM 990 O O . ARG A 1 128 ? 14.380 -5.462 0.111 1.00 98.06 128 ARG A O 1
ATOM 997 N N . LEU A 1 129 ? 13.627 -6.003 -1.939 1.00 98.38 129 LEU A N 1
ATOM 998 C CA . LEU A 1 129 ? 12.207 -6.089 -1.584 1.00 98.38 129 LEU A CA 1
ATOM 999 C C . LEU A 1 129 ? 11.941 -7.204 -0.564 1.00 98.38 129 LEU A C 1
ATOM 1001 O O . LEU A 1 129 ? 11.270 -6.960 0.439 1.00 98.38 129 LEU A O 1
ATOM 1005 N N . LYS A 1 130 ? 12.494 -8.408 -0.775 1.00 98.19 130 LYS A N 1
ATOM 1006 C CA . LYS A 1 130 ? 12.372 -9.522 0.184 1.00 98.19 130 LYS A CA 1
ATOM 1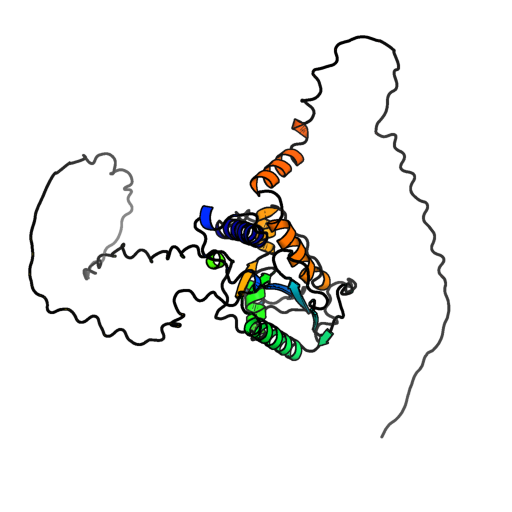007 C C . LYS A 1 130 ? 12.888 -9.132 1.562 1.00 98.19 130 LYS A C 1
ATOM 1009 O O . LYS A 1 130 ? 12.173 -9.304 2.547 1.00 98.19 130 LYS A O 1
ATOM 1014 N N . THR A 1 131 ? 14.106 -8.594 1.617 1.00 97.88 131 THR A N 1
ATOM 1015 C CA . THR A 1 131 ? 14.739 -8.163 2.865 1.00 97.88 131 THR A CA 1
ATOM 1016 C C . THR A 1 131 ? 13.922 -7.066 3.537 1.00 97.88 131 THR A C 1
ATOM 1018 O O . THR A 1 131 ? 13.578 -7.213 4.705 1.00 97.88 131 THR A O 1
ATOM 1021 N N . PHE A 1 132 ? 13.512 -6.039 2.787 1.00 97.50 132 PHE A N 1
ATOM 1022 C CA . PHE A 1 132 ? 12.714 -4.928 3.305 1.00 97.50 132 PHE A CA 1
ATOM 1023 C C . PHE A 1 132 ? 11.424 -5.409 3.984 1.00 97.50 132 PHE A C 1
ATOM 1025 O O . PHE A 1 132 ? 11.177 -5.086 5.144 1.00 97.50 132 PHE A O 1
ATOM 1032 N N . PHE A 1 133 ? 10.608 -6.221 3.304 1.00 97.88 133 PHE A N 1
ATOM 1033 C CA . PHE A 1 133 ? 9.358 -6.707 3.895 1.00 97.88 133 PHE A CA 1
ATOM 1034 C C . PHE A 1 133 ? 9.602 -7.687 5.050 1.00 97.88 133 PHE A C 1
ATOM 1036 O O . PHE A 1 133 ? 8.907 -7.608 6.062 1.00 97.88 133 PHE A O 1
ATOM 1043 N N . ALA A 1 134 ? 10.598 -8.573 4.950 1.00 97.19 134 ALA A N 1
ATOM 1044 C CA . ALA A 1 134 ? 10.914 -9.524 6.015 1.00 97.19 134 ALA A CA 1
ATOM 1045 C C . ALA A 1 134 ? 11.393 -8.832 7.302 1.00 97.19 134 ALA A C 1
ATOM 1047 O O . ALA A 1 134 ? 10.981 -9.221 8.396 1.00 97.19 134 ALA A O 1
ATOM 1048 N N . GLU A 1 135 ? 12.237 -7.806 7.181 1.00 96.81 135 GLU A N 1
ATOM 1049 C CA . GLU A 1 135 ? 12.703 -6.992 8.307 1.00 96.81 135 GLU A CA 1
ATOM 1050 C C . GLU A 1 135 ? 11.545 -6.215 8.925 1.00 96.81 135 GLU A C 1
ATOM 1052 O O . GLU A 1 135 ? 11.309 -6.323 10.126 1.00 96.81 135 GLU A O 1
ATOM 1057 N N . ARG A 1 136 ? 10.743 -5.515 8.111 1.00 96.19 136 ARG A N 1
ATOM 1058 C CA . ARG A 1 136 ? 9.615 -4.728 8.625 1.00 96.19 136 ARG A CA 1
ATOM 1059 C C . ARG A 1 136 ? 8.561 -5.577 9.314 1.00 96.19 136 ARG A C 1
ATOM 1061 O O . ARG A 1 136 ? 8.058 -5.151 10.347 1.00 96.19 136 ARG A O 1
ATOM 1068 N N . ILE A 1 137 ? 8.260 -6.768 8.798 1.00 95.94 137 ILE A N 1
ATOM 1069 C CA . ILE A 1 137 ? 7.336 -7.705 9.452 1.00 95.94 137 ILE A CA 1
ATOM 1070 C C . ILE A 1 137 ? 7.924 -8.214 10.776 1.00 95.94 137 ILE A C 1
ATOM 1072 O O . ILE A 1 137 ? 7.194 -8.318 11.755 1.00 95.94 137 ILE A O 1
ATOM 1076 N N . ARG A 1 138 ? 9.230 -8.508 10.835 1.00 96.00 138 ARG A N 1
ATOM 1077 C CA . ARG A 1 138 ? 9.896 -9.010 12.050 1.00 96.00 138 ARG A CA 1
ATOM 1078 C C . ARG A 1 138 ? 10.015 -7.952 13.148 1.00 96.00 138 ARG A C 1
ATOM 1080 O O . ARG A 1 138 ? 9.864 -8.270 14.320 1.00 96.00 138 ARG A O 1
ATOM 1087 N N . GLU A 1 139 ? 10.309 -6.713 12.768 1.00 94.81 139 GLU A N 1
ATOM 1088 C CA . GLU A 1 139 ? 10.457 -5.574 13.680 1.00 94.81 139 GLU A CA 1
ATOM 1089 C C . GLU A 1 139 ? 9.122 -5.013 14.170 1.00 94.81 139 GLU A C 1
ATOM 1091 O O . GLU A 1 139 ? 9.085 -4.241 15.131 1.00 94.81 139 GLU A O 1
ATOM 1096 N N . SER A 1 140 ? 8.030 -5.303 13.464 1.00 91.50 140 SER A N 1
ATOM 1097 C CA . SER A 1 140 ? 6.735 -4.729 13.790 1.00 91.50 140 SER A CA 1
ATOM 1098 C C . SER A 1 140 ? 6.081 -5.498 14.933 1.00 91.50 140 SER A C 1
ATOM 1100 O O . SER A 1 140 ? 5.710 -6.659 14.794 1.00 91.50 140 SER A O 1
ATOM 1102 N N . ALA A 1 141 ? 5.880 -4.815 16.060 1.00 93.44 141 ALA A N 1
ATOM 1103 C CA . ALA A 1 141 ? 5.052 -5.317 17.157 1.00 93.44 141 ALA A CA 1
ATOM 1104 C C . ALA A 1 141 ? 3.543 -5.227 16.848 1.00 93.44 141 ALA A C 1
ATOM 1106 O O . ALA A 1 141 ? 2.724 -5.704 17.629 1.00 93.44 141 ALA A O 1
ATOM 1107 N N . GLY A 1 142 ? 3.169 -4.577 15.742 1.00 94.00 142 GLY A N 1
ATOM 1108 C CA . GLY A 1 142 ? 1.791 -4.390 15.299 1.00 94.00 142 GLY A CA 1
ATOM 1109 C C . GLY A 1 142 ? 1.593 -4.761 13.827 1.00 94.00 142 GLY A C 1
ATOM 1110 O O . GLY A 1 142 ? 2.545 -5.118 13.128 1.00 94.00 142 GLY A O 1
ATOM 1111 N N . PRO A 1 143 ? 0.355 -4.683 13.329 1.00 96.06 143 PRO A N 1
ATOM 1112 C CA . PRO A 1 143 ? 0.049 -4.933 11.932 1.00 96.06 143 PRO A CA 1
ATOM 1113 C C . PRO A 1 143 ? 0.604 -3.830 11.026 1.00 96.06 143 PRO A C 1
ATOM 1115 O O . PRO A 1 143 ? 0.710 -2.660 11.405 1.00 96.06 143 PRO A O 1
ATOM 1118 N N . ILE A 1 144 ? 0.915 -4.213 9.792 1.00 97.69 144 ILE A N 1
ATOM 1119 C CA . ILE A 1 144 ? 1.322 -3.296 8.731 1.00 97.69 144 ILE A CA 1
ATOM 1120 C C . ILE A 1 144 ? 0.129 -3.046 7.808 1.00 97.69 144 ILE A C 1
ATOM 1122 O O . ILE A 1 144 ? -0.456 -3.989 7.282 1.00 97.69 144 ILE A O 1
ATOM 1126 N N . ILE A 1 145 ? -0.206 -1.783 7.565 1.00 97.75 145 ILE A N 1
ATOM 1127 C CA . ILE A 1 145 ? -1.159 -1.375 6.529 1.00 97.75 145 ILE A CA 1
ATOM 1128 C C . ILE A 1 145 ? -0.351 -1.050 5.271 1.00 97.75 145 ILE A C 1
ATOM 1130 O O . ILE A 1 145 ? 0.367 -0.054 5.239 1.00 97.75 145 ILE A O 1
ATOM 1134 N N . LEU A 1 146 ? -0.435 -1.899 4.250 1.00 98.25 146 LEU A N 1
ATOM 1135 C CA . LEU A 1 146 ? 0.255 -1.728 2.975 1.00 98.25 146 LEU A CA 1
ATOM 1136 C C . LEU A 1 146 ? -0.667 -1.059 1.950 1.00 98.25 146 LEU A C 1
ATOM 1138 O O . LEU A 1 146 ? -1.607 -1.672 1.447 1.00 98.25 146 LEU A O 1
ATOM 1142 N N . LEU A 1 147 ? -0.360 0.185 1.612 1.00 97.81 147 LEU A N 1
ATOM 1143 C CA . LEU A 1 147 ? -1.016 0.971 0.578 1.00 97.81 147 LEU A CA 1
ATOM 1144 C C . LEU A 1 147 ? -0.415 0.638 -0.791 1.00 97.81 147 LEU A C 1
ATOM 1146 O O . LEU A 1 147 ? 0.794 0.766 -0.993 1.00 97.81 147 LEU A O 1
ATOM 1150 N N . VAL A 1 148 ? -1.254 0.239 -1.741 1.00 97.12 148 VAL A N 1
ATOM 1151 C CA . VAL A 1 148 ? -0.841 -0.101 -3.110 1.00 97.12 148 VAL A CA 1
ATOM 1152 C C . VAL A 1 148 ? -1.714 0.599 -4.145 1.00 97.12 148 VAL A C 1
ATOM 1154 O O . VAL A 1 148 ? -2.812 1.061 -3.833 1.00 97.12 148 VAL A O 1
ATOM 1157 N N . HIS A 1 149 ? -1.226 0.662 -5.383 1.00 92.94 149 HIS A N 1
ATOM 1158 C CA . HIS A 1 149 ? -1.975 1.144 -6.542 1.00 92.94 149 HIS A CA 1
ATOM 1159 C C . HIS A 1 149 ? -2.265 -0.027 -7.486 1.00 92.94 149 HIS A C 1
ATOM 1161 O O . HIS A 1 149 ? -1.356 -0.504 -8.168 1.00 92.94 149 HIS A O 1
ATOM 1167 N N . GLY A 1 150 ? -3.513 -0.503 -7.516 1.00 94.00 150 GLY A N 1
ATOM 1168 C CA . GLY A 1 150 ? -3.890 -1.687 -8.286 1.00 94.00 150 GLY A CA 1
ATOM 1169 C C . GLY A 1 150 ? -3.460 -2.977 -7.585 1.00 94.00 150 GLY A C 1
ATOM 1170 O O . GLY A 1 150 ? -2.483 -3.628 -7.963 1.00 94.00 150 GLY A O 1
ATOM 1171 N N . LYS A 1 151 ? -4.222 -3.372 -6.562 1.00 95.75 151 LYS A N 1
ATOM 1172 C CA . LYS A 1 151 ? -3.923 -4.472 -5.634 1.00 95.75 151 LYS A CA 1
ATOM 1173 C C . LYS A 1 151 ? -3.540 -5.766 -6.338 1.00 95.75 151 LYS A C 1
ATOM 1175 O O . LYS A 1 151 ? -2.541 -6.372 -5.966 1.00 95.75 151 LYS A O 1
ATOM 1180 N N . GLU A 1 152 ? -4.310 -6.215 -7.327 1.00 96.00 152 GLU A N 1
ATOM 1181 C CA . GLU A 1 152 ? -4.034 -7.486 -8.015 1.00 96.00 152 GLU A CA 1
ATOM 1182 C C . GLU A 1 152 ? -2.649 -7.489 -8.676 1.00 96.00 152 GLU A C 1
ATOM 1184 O O . GLU A 1 152 ? -1.884 -8.450 -8.543 1.00 96.00 152 GLU A O 1
ATOM 1189 N N . LEU A 1 153 ? -2.303 -6.382 -9.337 1.00 96.38 153 LEU A N 1
ATOM 1190 C CA . LEU A 1 153 ? -1.044 -6.227 -10.051 1.00 96.38 153 LEU A CA 1
ATOM 1191 C C . LEU A 1 153 ? 0.128 -6.076 -9.072 1.00 96.38 153 LEU A C 1
ATOM 1193 O O . LEU A 1 153 ? 1.146 -6.748 -9.231 1.00 96.38 153 LEU A O 1
ATOM 1197 N N . SER A 1 154 ? -0.025 -5.264 -8.019 1.00 97.62 154 SER A N 1
ATOM 1198 C CA . SER A 1 154 ? 0.992 -5.094 -6.971 1.00 97.62 154 SER A CA 1
ATOM 1199 C C . SER A 1 154 ? 1.272 -6.383 -6.206 1.00 97.62 154 SER A C 1
ATOM 1201 O O . SER A 1 154 ? 2.433 -6.712 -5.971 1.00 97.62 154 SER A O 1
ATOM 1203 N N . MET A 1 155 ? 0.237 -7.147 -5.855 1.00 98.19 155 MET A N 1
ATOM 1204 C CA . MET A 1 155 ? 0.402 -8.423 -5.158 1.00 98.19 155 MET A CA 1
ATOM 1205 C C . MET A 1 155 ? 1.092 -9.464 -6.037 1.00 98.19 155 MET A C 1
ATOM 1207 O O . MET A 1 155 ? 1.977 -10.178 -5.563 1.00 98.19 155 MET A O 1
ATOM 1211 N N . THR A 1 156 ? 0.735 -9.519 -7.322 1.00 98.06 156 THR A N 1
ATOM 1212 C CA . THR A 1 156 ? 1.403 -10.406 -8.281 1.00 98.06 156 THR A CA 1
ATOM 1213 C C . THR A 1 156 ? 2.862 -10.003 -8.479 1.00 98.06 156 THR A C 1
ATOM 1215 O O . THR A 1 156 ? 3.741 -10.857 -8.414 1.00 98.06 156 THR A O 1
ATOM 1218 N N . MET A 1 157 ? 3.144 -8.704 -8.608 1.00 97.94 157 MET A N 1
ATOM 1219 C CA . MET A 1 157 ? 4.509 -8.181 -8.687 1.00 97.94 157 MET A CA 1
ATOM 1220 C C . MET A 1 157 ? 5.341 -8.587 -7.462 1.00 97.94 157 MET A C 1
ATOM 1222 O O . MET A 1 157 ? 6.402 -9.188 -7.615 1.00 97.94 157 MET A O 1
ATOM 1226 N N . LEU A 1 158 ? 4.860 -8.324 -6.244 1.00 98.31 158 LEU A N 1
ATOM 1227 C CA . LEU A 1 158 ? 5.578 -8.670 -5.010 1.00 98.31 158 LEU A CA 1
ATOM 1228 C C . LEU A 1 158 ? 5.824 -10.180 -4.895 1.00 98.31 158 LEU A C 1
ATOM 1230 O O . LEU A 1 158 ? 6.934 -10.603 -4.561 1.00 98.31 158 LEU A O 1
ATOM 1234 N N . LYS A 1 159 ? 4.825 -10.998 -5.246 1.00 98.12 159 LYS A N 1
ATOM 1235 C CA . LYS A 1 159 ? 4.956 -12.458 -5.286 1.00 98.12 159 LYS A CA 1
ATOM 1236 C C . LYS A 1 159 ? 6.004 -12.914 -6.306 1.00 98.12 159 LYS A C 1
ATOM 1238 O O . LYS A 1 159 ? 6.823 -13.766 -5.973 1.00 98.12 159 LYS A O 1
ATOM 1243 N N . ASN A 1 160 ? 6.035 -12.330 -7.505 1.00 97.94 160 ASN A N 1
ATOM 1244 C CA . ASN A 1 160 ? 7.023 -12.662 -8.541 1.00 97.94 160 ASN A CA 1
ATOM 1245 C C . ASN A 1 160 ? 8.440 -12.220 -8.150 1.00 97.94 160 ASN A C 1
ATOM 1247 O O . ASN A 1 160 ? 9.415 -12.875 -8.508 1.00 97.94 160 ASN A O 1
ATOM 1251 N N . LYS A 1 161 ? 8.569 -11.165 -7.336 1.00 98.00 161 LYS A N 1
ATOM 1252 C CA . LYS A 1 161 ? 9.832 -10.780 -6.681 1.00 98.00 161 LYS A CA 1
ATOM 1253 C C . LYS A 1 161 ? 10.158 -11.638 -5.455 1.00 98.00 161 LYS A C 1
ATOM 1255 O O . LYS A 1 161 ? 11.165 -11.411 -4.792 1.00 98.00 161 LYS A O 1
ATOM 1260 N N . GLY A 1 162 ? 9.349 -12.663 -5.185 1.00 98.00 162 GLY A N 1
ATOM 1261 C CA . GLY A 1 162 ? 9.532 -13.668 -4.144 1.00 98.00 162 GLY A CA 1
ATOM 1262 C C . GLY A 1 162 ? 9.323 -13.148 -2.723 1.00 98.00 162 GLY A C 1
ATOM 1263 O O . GLY A 1 162 ? 9.879 -13.725 -1.791 1.00 98.00 162 GLY A O 1
ATOM 1264 N N . VAL A 1 163 ? 8.562 -12.064 -2.555 1.00 98.25 163 VAL A N 1
ATOM 1265 C CA . VAL A 1 163 ? 8.063 -11.632 -1.246 1.00 98.25 163 VAL A CA 1
ATOM 1266 C C . VAL A 1 163 ? 6.988 -12.622 -0.791 1.00 98.25 163 VAL A C 1
ATOM 1268 O O . VAL A 1 163 ? 6.061 -12.930 -1.545 1.00 98.25 163 VAL A O 1
ATOM 1271 N N . ASP A 1 164 ? 7.101 -13.129 0.439 1.00 97.88 164 ASP A N 1
ATOM 1272 C CA . ASP A 1 164 ? 6.085 -14.014 1.012 1.00 97.88 164 ASP A CA 1
ATOM 1273 C C . ASP A 1 164 ? 4.825 -13.218 1.377 1.00 97.88 164 ASP A C 1
ATOM 1275 O O . ASP A 1 164 ? 4.788 -12.464 2.351 1.00 97.88 164 ASP A O 1
ATOM 1279 N N . THR A 1 165 ? 3.787 -13.405 0.566 1.00 97.62 165 THR A N 1
ATOM 1280 C CA . THR A 1 165 ? 2.473 -12.766 0.702 1.00 97.62 165 THR A CA 1
ATOM 1281 C C . THR A 1 165 ? 1.401 -13.722 1.229 1.00 97.62 165 THR A C 1
ATOM 1283 O O . THR A 1 165 ? 0.232 -13.352 1.315 1.00 97.62 165 THR A O 1
ATOM 1286 N N . SER A 1 166 ? 1.768 -14.954 1.605 1.00 96.69 166 SER A N 1
ATOM 1287 C CA . SER A 1 166 ? 0.820 -16.028 1.951 1.00 96.69 166 SER A CA 1
ATOM 1288 C C . SER A 1 166 ? -0.097 -15.699 3.133 1.00 96.69 166 SER A C 1
ATOM 1290 O O . SER A 1 166 ? -1.223 -16.189 3.201 1.00 96.69 166 SER A O 1
ATOM 1292 N N . ARG A 1 167 ? 0.375 -14.854 4.056 1.00 95.44 167 ARG A N 1
ATOM 1293 C CA . ARG A 1 167 ? -0.351 -14.429 5.264 1.00 95.44 167 ARG A CA 1
ATOM 1294 C C . ARG A 1 167 ? -0.962 -13.031 5.152 1.00 95.44 167 ARG A C 1
ATOM 1296 O O . ARG A 1 167 ? -1.448 -12.511 6.152 1.00 95.44 167 ARG A O 1
ATOM 1303 N N . TRP A 1 168 ? -0.869 -12.386 3.991 1.00 97.06 168 TRP A N 1
ATOM 1304 C CA . TRP A 1 168 ? -1.353 -11.018 3.818 1.00 97.06 168 TRP A CA 1
ATOM 1305 C C . TRP A 1 168 ? -2.859 -11.035 3.574 1.00 97.06 168 TRP A C 1
ATOM 1307 O O . TRP A 1 168 ? -3.375 -11.881 2.844 1.00 97.06 168 TRP A O 1
ATOM 1317 N N . VAL A 1 169 ? -3.568 -10.091 4.183 1.00 95.62 169 VAL A N 1
ATOM 1318 C CA . VAL A 1 169 ? -5.025 -9.980 4.083 1.00 95.62 169 VAL A CA 1
ATOM 1319 C C . VAL A 1 169 ? -5.386 -8.767 3.241 1.00 95.62 169 VAL A C 1
ATOM 1321 O O . VAL A 1 169 ? -4.720 -7.739 3.281 1.00 95.62 169 VAL A O 1
ATOM 1324 N N . SER A 1 170 ? -6.445 -8.885 2.444 1.00 94.62 170 SER A N 1
ATOM 1325 C CA . SER A 1 170 ? -6.977 -7.761 1.678 1.00 94.62 170 SER A CA 1
ATOM 1326 C C . SER A 1 170 ? -7.924 -6.914 2.520 1.00 94.62 170 SER A C 1
ATOM 1328 O O . SER A 1 170 ? -8.849 -7.437 3.141 1.00 94.62 170 SER A O 1
ATOM 1330 N N . GLY A 1 171 ? -7.783 -5.598 2.408 1.00 93.94 171 GLY A N 1
ATOM 1331 C CA . GLY A 1 171 ? -8.534 -4.629 3.190 1.00 93.94 171 GLY A CA 1
ATOM 1332 C C . GLY A 1 171 ? -8.069 -4.595 4.642 1.00 93.94 171 GLY A C 1
ATOM 1333 O O . GLY A 1 171 ? -7.139 -5.285 5.033 1.00 93.94 171 GLY A O 1
ATOM 1334 N N . ILE A 1 172 ? -8.737 -3.773 5.443 1.00 94.94 172 ILE A N 1
ATOM 1335 C CA . ILE A 1 172 ? -8.368 -3.481 6.841 1.00 94.94 172 ILE A CA 1
ATOM 1336 C C . ILE A 1 172 ? -9.526 -3.711 7.817 1.00 94.94 172 ILE A C 1
ATOM 1338 O O . ILE A 1 172 ? -9.416 -3.414 8.998 1.00 94.94 172 ILE A O 1
ATOM 1342 N N . LYS A 1 173 ? -10.659 -4.237 7.342 1.00 92.12 173 LYS A N 1
ATOM 1343 C CA . LYS A 1 173 ? -11.857 -4.457 8.170 1.00 92.12 173 LYS A CA 1
ATOM 1344 C C . LYS A 1 173 ? -11.581 -5.372 9.370 1.00 92.12 173 LYS A C 1
ATOM 1346 O O . LYS A 1 173 ? -12.122 -5.153 10.447 1.00 92.12 173 LYS A O 1
ATOM 1351 N N . ASP A 1 174 ? -10.704 -6.356 9.183 1.00 90.88 174 ASP A N 1
ATOM 1352 C CA . ASP A 1 174 ? -10.371 -7.356 10.197 1.00 90.88 174 ASP A CA 1
ATOM 1353 C C . ASP A 1 174 ? -9.538 -6.744 11.345 1.00 90.88 174 ASP A C 1
ATOM 1355 O O . ASP A 1 174 ? -9.548 -7.272 12.453 1.00 90.88 174 ASP A O 1
ATOM 1359 N N . LEU A 1 175 ? -8.887 -5.588 11.126 1.00 92.50 175 LEU A N 1
ATOM 1360 C CA . LEU A 1 175 ? -8.174 -4.846 12.177 1.00 92.50 175 LEU A CA 1
ATOM 1361 C C . LEU A 1 175 ? -9.103 -4.272 13.245 1.00 92.50 175 LEU A C 1
ATOM 1363 O O . LEU A 1 175 ? -8.689 -4.083 14.383 1.00 92.50 175 LEU A O 1
ATOM 1367 N N . LEU A 1 176 ? -10.354 -3.991 12.884 1.00 90.75 176 LEU A N 1
ATOM 1368 C CA . LEU A 1 176 ? -11.334 -3.391 13.789 1.00 90.75 176 LEU A CA 1
ATOM 1369 C C . LEU A 1 176 ? -11.968 -4.424 14.729 1.00 90.75 176 LEU A C 1
ATOM 1371 O O . LEU A 1 176 ? -12.841 -4.081 15.522 1.00 90.75 176 LEU A O 1
ATOM 1375 N N . GLY A 1 177 ? -11.552 -5.692 14.633 1.00 84.44 177 GLY A N 1
ATOM 1376 C CA . GLY A 1 177 ? -12.082 -6.765 15.466 1.00 84.44 177 GLY A CA 1
ATOM 1377 C C . GLY A 1 177 ? -13.564 -7.027 15.220 1.00 84.44 177 GLY A C 1
ATOM 1378 O O . GLY A 1 177 ? -14.203 -7.681 16.044 1.00 84.44 177 GLY A O 1
ATOM 1379 N N . PHE A 1 178 ? -14.123 -6.541 14.101 1.00 78.19 178 PHE A N 1
ATOM 1380 C CA . PHE A 1 178 ? -15.445 -6.979 13.690 1.00 78.19 178 PHE A CA 1
ATOM 1381 C C . PHE A 1 178 ? -15.373 -8.494 13.584 1.00 78.19 178 PHE A C 1
ATOM 1383 O O . PHE A 1 178 ? -14.503 -8.986 12.853 1.00 78.19 178 PHE A O 1
ATOM 1390 N N . PRO A 1 179 ? -16.225 -9.239 14.320 1.00 64.38 179 PRO A N 1
ATOM 1391 C CA . PRO A 1 179 ? -16.279 -10.671 14.138 1.00 64.38 179 PRO A CA 1
ATOM 1392 C C . PRO A 1 179 ? -16.460 -10.841 12.645 1.00 64.38 179 PRO A C 1
ATOM 1394 O O . PRO A 1 179 ? -17.394 -10.257 12.077 1.00 64.38 179 PRO A O 1
ATOM 1397 N N . GLN A 1 180 ? -15.527 -11.545 11.990 1.00 61.62 180 GLN A N 1
ATOM 1398 C CA . GLN A 1 180 ? -15.806 -11.994 10.644 1.00 61.62 180 GLN A CA 1
ATOM 1399 C C . GLN A 1 180 ? -17.151 -12.669 10.816 1.00 61.62 180 GLN A C 1
ATOM 1401 O O . GLN A 1 180 ? -17.267 -13.640 11.569 1.00 61.62 180 GLN A O 1
ATOM 1406 N N . ILE A 1 181 ? -18.195 -12.066 10.239 1.00 58.28 181 ILE A N 1
ATOM 1407 C CA . ILE A 1 181 ? -19.458 -12.744 10.059 1.00 58.28 181 ILE A CA 1
ATOM 1408 C C . ILE A 1 181 ? -19.016 -13.814 9.090 1.00 58.28 181 ILE A C 1
ATOM 1410 O O . ILE A 1 181 ? -19.020 -13.587 7.878 1.00 58.28 181 ILE A O 1
ATOM 1414 N N . GLU A 1 182 ? -18.466 -14.904 9.641 1.00 54.94 182 GLU A N 1
ATOM 1415 C CA . GLU A 1 182 ? -18.144 -16.109 8.934 1.00 54.94 182 GLU A CA 1
ATOM 1416 C C . GLU A 1 182 ? -19.444 -16.306 8.208 1.00 54.94 182 GLU A C 1
ATOM 1418 O O . GLU A 1 182 ? -20.496 -16.488 8.838 1.00 54.94 182 GLU A O 1
ATOM 1423 N N . ARG A 1 183 ? -19.412 -16.079 6.892 1.00 48.66 183 ARG A N 1
ATOM 1424 C CA . ARG A 1 183 ? -20.528 -16.375 6.019 1.00 48.66 183 ARG A CA 1
ATOM 1425 C C . ARG A 1 183 ? -20.576 -17.879 6.101 1.00 48.66 183 ARG A C 1
ATOM 1427 O O . ARG A 1 183 ? -20.002 -18.545 5.249 1.00 48.66 183 ARG A O 1
ATOM 1434 N N . SER A 1 184 ? -21.119 -18.373 7.214 1.00 45.50 184 SER A N 1
ATOM 1435 C CA . SER A 1 184 ? -21.116 -19.752 7.634 1.00 45.50 184 SER A CA 1
ATOM 1436 C C . SER A 1 184 ? -21.696 -20.415 6.415 1.00 45.50 184 SER A C 1
ATOM 1438 O O . SER A 1 184 ? -22.837 -20.077 6.079 1.00 45.50 184 SER A O 1
ATOM 1440 N N . PRO A 1 185 ? -20.874 -21.149 5.646 1.00 50.38 185 PRO A N 1
ATOM 1441 C CA . PRO A 1 185 ? -21.169 -21.450 4.256 1.00 50.38 185 PRO A CA 1
ATOM 1442 C C . PRO A 1 185 ? -22.467 -22.209 4.299 1.00 50.38 185 PRO A C 1
ATOM 1444 O O . PRO A 1 185 ? -22.433 -23.329 4.792 1.00 50.38 185 PRO A O 1
ATOM 1447 N N . ARG A 1 186 ? -23.580 -21.533 3.959 1.00 49.25 186 ARG A N 1
ATOM 1448 C CA . ARG A 1 186 ? -24.945 -21.830 4.423 1.00 49.25 186 ARG A CA 1
ATOM 1449 C C . ARG A 1 186 ? -25.106 -23.321 4.706 1.00 49.25 186 ARG A C 1
ATOM 1451 O O . ARG A 1 186 ? -25.516 -24.081 3.830 1.00 49.25 186 ARG A O 1
ATOM 1458 N N . ARG A 1 187 ? -24.756 -23.743 5.928 1.00 47.66 187 ARG A N 1
ATOM 1459 C CA . ARG A 1 187 ? -24.872 -25.128 6.389 1.00 47.66 187 ARG A CA 1
ATOM 1460 C C . ARG A 1 187 ? -26.351 -25.294 6.676 1.00 47.66 187 ARG A C 1
ATOM 1462 O O . ARG A 1 187 ? -26.796 -25.104 7.797 1.00 47.66 187 ARG A O 1
ATOM 1469 N N . GLY A 1 188 ? -27.133 -25.469 5.620 1.00 47.78 188 GLY A N 1
ATOM 1470 C CA . GLY A 1 188 ? -28.582 -25.353 5.720 1.00 47.78 188 GLY A CA 1
ATOM 1471 C C . GLY A 1 188 ? -29.345 -25.459 4.410 1.00 47.78 188 GLY A C 1
ATOM 1472 O O . GLY A 1 188 ? -30.521 -25.795 4.456 1.00 47.78 188 GLY A O 1
ATOM 1473 N N . GLN A 1 189 ? -28.712 -25.306 3.240 1.00 48.09 189 GLN A N 1
ATOM 1474 C CA . GLN A 1 189 ? -29.202 -26.061 2.086 1.00 48.09 189 GLN A CA 1
ATOM 1475 C C . GLN A 1 189 ? -28.538 -27.427 2.127 1.00 48.09 189 GLN A C 1
ATOM 1477 O O . GLN A 1 189 ? -27.563 -27.706 1.437 1.00 48.09 189 GLN A O 1
ATOM 1482 N N . GLN A 1 190 ? -29.100 -28.279 2.987 1.00 51.09 190 GLN A N 1
ATOM 1483 C CA . GLN A 1 190 ? -29.220 -29.690 2.672 1.00 51.09 190 GLN A CA 1
ATOM 1484 C C . GLN A 1 190 ? -29.782 -29.753 1.249 1.00 51.09 190 GLN A C 1
ATOM 1486 O O . GLN A 1 190 ? -30.987 -29.644 1.026 1.00 51.09 190 GLN A O 1
ATOM 1491 N N . GLN A 1 191 ? -28.888 -29.866 0.269 1.00 46.06 191 GLN A N 1
ATOM 1492 C CA . GLN A 1 191 ? -29.209 -30.590 -0.939 1.00 46.06 191 GLN A CA 1
ATOM 1493 C C . GLN A 1 191 ? -29.588 -31.970 -0.425 1.00 46.06 191 GLN A C 1
ATOM 1495 O O . GLN A 1 191 ? -28.730 -32.782 -0.081 1.00 46.06 191 GLN A O 1
ATOM 1500 N N . TYR A 1 192 ? -30.892 -32.182 -0.247 1.00 42.62 192 TYR A N 1
ATOM 1501 C CA . TYR A 1 192 ? -31.436 -33.520 -0.175 1.00 42.62 192 TYR A CA 1
ATOM 1502 C C . TYR A 1 192 ? -30.746 -34.306 -1.288 1.00 42.62 192 TYR A C 1
ATOM 1504 O O . TYR A 1 192 ? -30.682 -33.782 -2.407 1.00 42.62 192 TYR A O 1
ATOM 1512 N N . PRO A 1 193 ? -30.183 -35.489 -0.994 1.00 44.19 193 PRO A N 1
ATOM 1513 C CA . PRO A 1 193 ? -29.643 -36.339 -2.029 1.00 44.19 193 PRO A CA 1
ATOM 1514 C C . PRO A 1 193 ? -30.789 -36.548 -3.003 1.00 44.19 193 PRO A C 1
ATOM 1516 O O . PRO A 1 193 ? -31.782 -37.211 -2.696 1.00 44.19 193 PRO A O 1
ATOM 1519 N N . ARG A 1 194 ? -30.701 -35.870 -4.147 1.00 42.75 194 ARG A N 1
ATOM 1520 C CA . ARG A 1 194 ? -31.575 -36.115 -5.272 1.00 42.75 194 ARG A CA 1
ATOM 1521 C C . ARG A 1 194 ? -31.176 -37.517 -5.665 1.00 42.75 194 ARG A C 1
ATOM 1523 O O . ARG A 1 194 ? -30.124 -37.699 -6.265 1.00 42.75 194 ARG A O 1
ATOM 1530 N N . HIS A 1 195 ? -31.941 -38.492 -5.180 1.00 45.16 195 HIS A N 1
ATOM 1531 C CA . HIS A 1 195 ? -31.860 -39.863 -5.631 1.00 45.16 195 HIS A CA 1
ATOM 1532 C C . HIS A 1 195 ? -31.821 -39.786 -7.152 1.00 45.16 195 HIS A C 1
ATOM 1534 O O . HIS A 1 195 ? -32.818 -39.435 -7.787 1.00 45.16 195 HIS A O 1
ATOM 1540 N N . GLU A 1 196 ? -30.644 -40.041 -7.715 1.00 42.25 196 GLU A N 1
ATOM 1541 C CA . GLU A 1 196 ? -30.498 -40.468 -9.089 1.00 42.25 196 GLU A CA 1
ATOM 1542 C C . GLU A 1 196 ? -31.267 -41.781 -9.167 1.00 42.25 196 GLU A C 1
ATOM 1544 O O . GLU A 1 196 ? -30.754 -42.867 -8.909 1.00 42.25 196 GLU A O 1
ATOM 1549 N N . GLN A 1 197 ? -32.568 -41.661 -9.423 1.00 43.38 197 GLN A N 1
ATOM 1550 C CA . GLN A 1 197 ? -33.321 -42.743 -10.007 1.00 43.38 197 GLN A CA 1
ATOM 1551 C C . GLN A 1 197 ? -32.706 -42.957 -11.379 1.00 43.38 197 GLN A C 1
ATOM 1553 O O . GLN A 1 197 ? -32.962 -42.222 -12.332 1.00 43.38 197 GLN A O 1
ATOM 1558 N N . SER A 1 198 ? -31.850 -43.969 -11.428 1.00 51.22 198 SER A N 1
ATOM 1559 C CA . SER A 1 198 ? -31.548 -44.733 -12.617 1.00 51.22 198 SER A CA 1
ATOM 1560 C C . SER A 1 198 ? -32.863 -45.118 -13.303 1.00 51.22 198 SER A C 1
ATOM 1562 O O . SER A 1 198 ? -33.462 -46.142 -12.988 1.00 51.22 198 SER A O 1
ATOM 1564 N N . ASN A 1 199 ? -33.325 -44.294 -14.235 1.00 41.50 199 ASN A N 1
ATOM 1565 C CA . ASN A 1 199 ? -34.288 -44.707 -15.241 1.00 41.50 199 ASN A CA 1
ATOM 1566 C C . ASN A 1 199 ? -33.574 -44.687 -16.581 1.00 41.50 199 ASN A C 1
ATOM 1568 O O . ASN A 1 199 ? -33.495 -43.674 -17.274 1.00 41.50 199 ASN A O 1
ATOM 1572 N N . GLY A 1 200 ? -33.021 -45.852 -16.907 1.00 46.94 200 GLY A N 1
ATOM 1573 C CA . GLY A 1 200 ? -32.719 -46.190 -18.280 1.00 46.94 200 GLY A CA 1
ATOM 1574 C C . GLY A 1 200 ? -33.990 -46.197 -19.134 1.00 46.94 200 GLY A C 1
ATOM 1575 O O . GLY A 1 200 ? -35.098 -46.398 -18.643 1.00 46.94 200 GLY A O 1
ATOM 1576 N N . TYR A 1 201 ? -33.750 -46.064 -20.436 1.00 45.97 201 TYR A N 1
ATOM 1577 C CA . TYR A 1 201 ? -34.644 -46.378 -21.552 1.00 45.97 201 TYR A CA 1
ATOM 1578 C C . TYR A 1 201 ? -35.808 -45.418 -21.844 1.00 45.97 201 TYR A C 1
ATOM 1580 O O . TYR A 1 201 ? -36.855 -45.473 -21.208 1.00 45.97 201 TYR A O 1
ATOM 1588 N N . ARG A 1 202 ? -35.640 -44.664 -22.947 1.00 40.34 202 ARG A N 1
ATOM 1589 C CA . ARG A 1 202 ? -36.557 -44.431 -24.102 1.00 40.34 202 ARG A CA 1
ATOM 1590 C C . ARG A 1 202 ? -36.235 -43.039 -24.675 1.00 40.34 202 ARG A C 1
ATOM 1592 O O . ARG A 1 202 ? -36.366 -42.051 -23.975 1.00 40.34 202 ARG A O 1
ATOM 1599 N N . ARG A 1 203 ? -35.587 -42.893 -25.838 1.00 46.12 203 ARG A N 1
ATOM 1600 C CA . ARG A 1 203 ? -36.052 -43.180 -27.214 1.00 46.12 203 ARG A CA 1
ATOM 1601 C C . ARG A 1 203 ? -37.382 -42.470 -27.516 1.00 46.12 203 ARG A C 1
ATOM 1603 O O . ARG A 1 203 ? -38.404 -42.872 -26.977 1.00 46.12 203 ARG A O 1
ATOM 1610 N N . GLY A 1 204 ? -37.348 -41.486 -28.418 1.00 41.53 204 GLY A N 1
ATOM 1611 C CA . GLY A 1 204 ? -38.526 -40.838 -29.016 1.00 41.53 204 GLY A CA 1
ATOM 1612 C C . GLY A 1 204 ? -38.469 -39.316 -28.855 1.00 41.53 204 GLY A C 1
ATOM 1613 O O . GLY A 1 204 ? -38.530 -38.835 -27.736 1.00 41.53 204 GLY A O 1
ATOM 1614 N N . SER A 1 205 ? -38.087 -38.560 -29.883 1.00 47.94 205 SER A N 1
ATOM 1615 C CA . SER A 1 205 ? -38.951 -38.080 -30.980 1.00 47.94 205 SER A CA 1
ATOM 1616 C C . SER A 1 205 ? -39.948 -37.012 -30.520 1.00 47.94 205 SER A C 1
ATOM 1618 O O . SER A 1 205 ? -40.878 -37.304 -29.781 1.00 47.94 205 SER A O 1
ATOM 1620 N N . ASP A 1 206 ? -39.732 -35.816 -31.067 1.00 48.41 206 ASP A N 1
ATOM 1621 C CA . ASP A 1 206 ? -40.731 -34.813 -31.440 1.00 48.41 206 ASP A CA 1
ATOM 1622 C C . ASP A 1 206 ? -41.502 -33.995 -30.395 1.00 48.41 206 ASP A C 1
ATOM 1624 O O . ASP A 1 206 ? -41.782 -34.388 -29.270 1.00 48.41 206 ASP A O 1
ATOM 1628 N N . SER A 1 207 ? -41.932 -32.842 -30.924 1.00 41.81 207 SER A N 1
ATOM 1629 C CA . SER A 1 207 ? -42.950 -31.904 -30.444 1.00 41.81 207 SER A CA 1
ATOM 1630 C C . SER A 1 207 ? -42.406 -30.765 -29.570 1.00 41.81 207 SER A C 1
ATOM 1632 O O . SER A 1 207 ? -42.076 -30.939 -28.406 1.00 41.81 207 SER A O 1
ATOM 1634 N N . ARG A 1 208 ? -42.159 -29.558 -30.108 1.00 49.53 208 ARG A N 1
ATOM 1635 C CA . ARG A 1 208 ? -43.161 -28.533 -30.496 1.00 49.53 208 ARG A CA 1
ATOM 1636 C C . ARG A 1 208 ? -44.347 -28.463 -29.519 1.00 49.53 208 ARG A C 1
ATOM 1638 O O . ARG A 1 208 ? -45.122 -29.407 -29.430 1.00 49.53 208 ARG A O 1
ATOM 1645 N N . GLY A 1 209 ? -44.519 -27.303 -28.881 1.00 42.81 209 GLY A N 1
ATOM 1646 C CA . GLY A 1 209 ? -45.712 -26.926 -28.104 1.00 42.81 209 GLY A CA 1
ATOM 1647 C C . GLY A 1 209 ? -45.335 -26.367 -26.729 1.00 42.81 209 GLY A C 1
ATOM 1648 O O . GLY A 1 209 ? -44.928 -27.108 -25.849 1.00 42.81 209 GLY A O 1
ATOM 1649 N N . SER A 1 210 ? -45.270 -25.047 -26.548 1.00 54.34 210 SER A N 1
ATOM 1650 C CA . SER A 1 210 ? -46.429 -24.209 -26.187 1.00 54.34 210 SER A CA 1
ATOM 1651 C C . SER A 1 210 ? -47.115 -24.670 -24.895 1.00 54.34 210 SER A C 1
ATOM 1653 O O . SER A 1 210 ? -48.124 -25.356 -24.958 1.00 54.34 210 SER A O 1
ATOM 1655 N N . TYR A 1 211 ? -46.580 -24.281 -23.733 1.00 43.72 211 TYR A N 1
ATOM 1656 C CA . TYR A 1 211 ? -47.253 -24.423 -22.432 1.00 43.72 211 TYR A CA 1
ATOM 1657 C C . TYR A 1 211 ? -46.804 -23.305 -21.473 1.00 43.72 211 TYR A C 1
ATOM 1659 O O . TYR A 1 211 ? -46.103 -23.537 -20.492 1.00 43.72 211 TYR A O 1
ATOM 1667 N N . TYR A 1 212 ? -47.187 -22.061 -21.774 1.00 45.69 212 TYR A N 1
ATOM 1668 C CA . TYR A 1 212 ? -47.065 -20.933 -20.835 1.00 45.69 212 TYR A CA 1
ATOM 1669 C C . TYR A 1 212 ? -48.403 -20.514 -20.204 1.00 45.69 212 TYR A C 1
ATOM 1671 O O . TYR A 1 212 ? -48.445 -19.490 -19.529 1.00 45.69 212 TYR A O 1
ATOM 1679 N N . ASP A 1 213 ? -49.466 -21.317 -20.342 1.00 49.06 213 ASP A N 1
ATOM 1680 C CA . ASP A 1 213 ? -50.827 -20.874 -19.995 1.00 49.06 213 ASP A CA 1
ATOM 1681 C C . ASP A 1 213 ? -51.543 -21.653 -18.873 1.00 49.06 213 ASP A C 1
ATOM 1683 O O . ASP A 1 213 ? -52.744 -21.510 -18.691 1.00 49.06 213 ASP A O 1
ATOM 1687 N N . ASP A 1 214 ? -50.827 -22.439 -18.056 1.00 46.44 214 ASP A N 1
ATOM 1688 C CA . ASP A 1 214 ? -51.480 -23.358 -17.095 1.00 46.44 214 ASP A CA 1
ATOM 1689 C C . ASP A 1 214 ? -51.218 -23.073 -15.599 1.00 46.44 214 ASP A C 1
ATOM 1691 O O . ASP A 1 214 ? -51.288 -23.956 -14.743 1.00 46.44 214 ASP A O 1
ATOM 1695 N N . ARG A 1 215 ? -50.906 -21.822 -15.218 1.00 47.84 215 ARG A N 1
ATOM 1696 C CA . ARG A 1 215 ? -50.620 -21.465 -13.803 1.00 47.84 215 ARG A CA 1
ATOM 1697 C C . ARG A 1 215 ? -51.591 -20.494 -13.126 1.00 47.84 215 ARG A C 1
ATOM 1699 O O . ARG A 1 215 ? -51.310 -20.059 -12.011 1.00 47.84 215 ARG A O 1
ATOM 1706 N N . ARG A 1 216 ? -52.748 -20.184 -13.720 1.00 49.53 216 ARG A N 1
ATOM 1707 C CA . ARG A 1 216 ? -53.706 -19.216 -13.137 1.00 49.53 216 ARG A CA 1
ATOM 1708 C C . ARG A 1 216 ? -54.815 -19.798 -12.248 1.00 49.53 216 ARG A C 1
ATOM 1710 O O . ARG A 1 216 ? -55.592 -19.023 -11.707 1.00 49.53 216 ARG A O 1
ATOM 1717 N N . GLY A 1 217 ? -54.874 -21.113 -12.024 1.00 50.50 217 GLY A N 1
ATOM 1718 C CA . GLY A 1 217 ? -56.063 -21.732 -11.414 1.00 50.50 217 GLY A CA 1
ATOM 1719 C C . GLY A 1 217 ? -55.875 -22.608 -10.177 1.00 50.50 217 GLY A C 1
ATOM 1720 O O . GLY A 1 217 ? -56.818 -23.312 -9.837 1.00 50.50 217 GLY A O 1
ATOM 1721 N N . ARG A 1 218 ? -54.713 -22.654 -9.505 1.00 46.19 218 ARG A N 1
ATOM 1722 C CA . ARG A 1 218 ? -54.524 -23.649 -8.427 1.00 46.19 218 ARG A CA 1
ATOM 1723 C C . ARG A 1 218 ? -55.074 -23.159 -7.072 1.00 46.19 218 ARG A C 1
ATOM 1725 O O . ARG A 1 218 ? -54.502 -22.227 -6.500 1.00 46.19 218 ARG A O 1
ATOM 1732 N N . PRO A 1 219 ? -56.148 -23.772 -6.531 1.00 46.22 219 PRO A N 1
ATOM 1733 C CA . PRO A 1 219 ? -56.739 -23.359 -5.266 1.00 46.22 219 PRO A CA 1
ATOM 1734 C C . PRO A 1 219 ? -55.781 -23.618 -4.099 1.00 46.22 219 PRO A C 1
ATOM 1736 O O . PRO A 1 219 ? -55.160 -24.675 -3.977 1.00 46.22 219 PRO A O 1
ATOM 1739 N N . ARG A 1 220 ? -55.675 -22.611 -3.226 1.00 55.81 220 ARG A N 1
ATOM 1740 C CA . ARG A 1 220 ? -55.006 -22.672 -1.923 1.00 55.81 220 ARG A CA 1
ATOM 1741 C C . ARG A 1 220 ? -55.764 -23.633 -1.004 1.00 55.81 220 ARG A C 1
ATOM 1743 O O . ARG A 1 220 ? -56.645 -23.217 -0.256 1.00 55.81 220 ARG A O 1
ATOM 1750 N N . SER A 1 221 ? -55.374 -24.901 -1.009 1.00 44.53 221 SER A N 1
ATOM 1751 C CA . SER A 1 221 ? -55.798 -25.861 0.009 1.00 44.53 221 SER A CA 1
ATOM 1752 C C . SER A 1 221 ? -54.905 -25.727 1.239 1.00 44.53 221 SER A C 1
ATOM 1754 O O . SER A 1 221 ? -53.771 -26.197 1.277 1.00 44.53 221 SER A O 1
ATOM 1756 N N . ARG A 1 222 ? -55.440 -25.046 2.254 1.00 51.66 222 ARG A N 1
ATOM 1757 C CA . ARG A 1 222 ? -55.009 -25.164 3.648 1.00 51.66 222 ARG A CA 1
ATOM 1758 C C . ARG A 1 222 ? -55.232 -26.610 4.112 1.00 51.66 222 ARG A C 1
ATOM 1760 O O . ARG A 1 222 ? -56.362 -27.080 4.048 1.00 51.66 222 ARG A O 1
ATOM 1767 N N . SER A 1 223 ? -54.224 -27.255 4.697 1.00 50.47 223 SER A N 1
ATOM 1768 C CA . SER A 1 223 ? -54.452 -28.349 5.651 1.00 50.47 223 SER A CA 1
ATOM 1769 C C . SER A 1 223 ? -53.433 -28.311 6.791 1.00 50.47 223 SER A C 1
ATOM 1771 O O . SER A 1 223 ? -52.265 -28.659 6.641 1.00 50.47 223 SER A O 1
ATOM 1773 N N . ARG A 1 224 ? -53.950 -27.848 7.932 1.00 44.38 224 ARG A N 1
ATOM 1774 C CA . ARG A 1 224 ? -53.587 -28.181 9.318 1.00 44.38 224 ARG A CA 1
ATOM 1775 C C . ARG A 1 224 ? -53.430 -29.706 9.470 1.00 44.38 224 ARG A C 1
ATOM 1777 O O . ARG A 1 224 ? -54.339 -30.427 9.084 1.00 44.38 224 ARG A O 1
ATOM 1784 N N . SER A 1 225 ? -52.272 -30.231 9.870 1.00 41.06 225 SER A N 1
ATOM 1785 C CA . SER A 1 225 ? -51.825 -30.565 11.246 1.00 41.06 225 SER A CA 1
ATOM 1786 C C . SER A 1 225 ? -51.381 -32.059 11.260 1.00 41.06 225 SER A C 1
ATOM 1788 O O . SER A 1 225 ? -51.276 -32.650 10.190 1.00 41.06 225 SER A O 1
ATOM 1790 N N . PRO A 1 226 ? -51.074 -32.690 12.410 1.00 63.34 226 PRO A N 1
ATOM 1791 C CA . PRO A 1 226 ? -49.734 -32.937 12.954 1.00 63.34 226 PRO A CA 1
ATOM 1792 C C . PRO A 1 226 ? -49.370 -34.443 12.992 1.00 63.34 226 PRO A C 1
ATOM 1794 O O . PRO A 1 226 ? -50.254 -35.282 13.108 1.0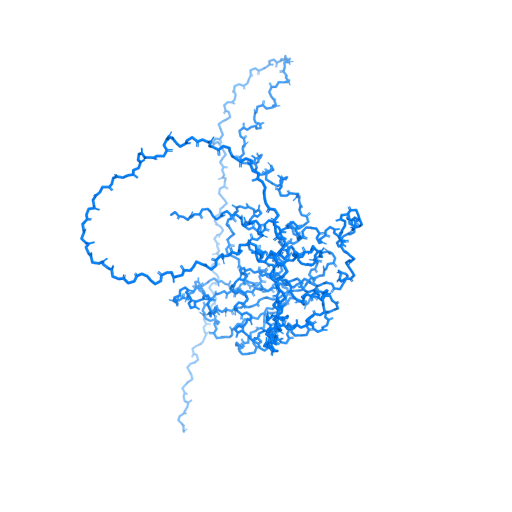0 63.34 226 PRO A O 1
ATOM 1797 N N . SER A 1 227 ? -48.086 -34.827 13.022 1.00 36.00 227 SER A N 1
ATOM 1798 C CA . SER A 1 227 ? -47.741 -36.161 13.550 1.00 36.00 227 SER A CA 1
ATOM 1799 C C . SER A 1 227 ? -46.345 -36.239 14.149 1.00 36.00 227 SER A C 1
ATOM 1801 O O . SER A 1 227 ? -45.329 -36.047 13.486 1.00 36.00 227 SER A O 1
ATOM 1803 N N . ARG A 1 228 ? -46.356 -36.573 15.440 1.00 53.03 228 ARG A N 1
ATOM 1804 C CA . ARG A 1 228 ? -45.266 -37.148 16.226 1.00 53.03 228 ARG A CA 1
ATOM 1805 C C . ARG A 1 228 ? -44.814 -38.467 15.588 1.00 53.03 228 ARG A C 1
ATOM 1807 O O . ARG A 1 228 ? -45.666 -39.215 15.123 1.00 53.03 228 ARG A O 1
ATOM 1814 N N . ALA A 1 229 ? -43.526 -38.785 15.670 1.00 41.69 229 ALA A N 1
ATOM 1815 C CA . ALA A 1 229 ? -43.052 -40.138 15.973 1.00 41.69 229 ALA A CA 1
ATOM 1816 C C . ALA A 1 229 ? -41.540 -40.104 16.215 1.00 41.69 229 ALA A C 1
ATOM 1818 O O . ALA A 1 229 ? -40.723 -40.027 15.301 1.00 41.69 229 ALA A O 1
ATOM 1819 N N . SER A 1 230 ? -41.197 -40.168 17.494 1.00 51.47 230 SER A N 1
ATOM 1820 C CA . SER A 1 230 ? -39.994 -40.809 18.001 1.00 51.47 230 SER A CA 1
ATOM 1821 C C . SER A 1 230 ? -39.721 -42.120 17.253 1.00 51.47 230 SER A C 1
ATOM 1823 O O . SER A 1 230 ? -40.402 -43.117 17.477 1.00 51.47 230 SER A O 1
ATOM 1825 N N . SER A 1 231 ? -38.714 -42.121 16.384 1.00 45.06 231 SER A N 1
ATOM 1826 C CA . SER A 1 231 ? -38.067 -43.340 15.899 1.00 45.06 231 SER A CA 1
ATOM 1827 C C . SER A 1 231 ? -36.699 -43.432 16.558 1.00 45.06 231 SER A C 1
ATOM 1829 O O . SER A 1 231 ? -35.664 -43.104 15.979 1.00 45.06 231 SER A O 1
ATOM 1831 N N . SER A 1 232 ? -36.727 -43.870 17.811 1.00 49.81 232 SER A N 1
ATOM 1832 C CA . SER A 1 232 ? -35.619 -44.514 18.499 1.00 49.81 232 SER A CA 1
ATOM 1833 C C . SER A 1 232 ? -35.281 -45.824 17.785 1.00 49.81 232 SER A C 1
ATOM 1835 O O . SER A 1 232 ? -35.690 -46.899 18.205 1.00 49.81 232 SER A O 1
ATOM 1837 N N . TYR A 1 233 ? -34.524 -45.725 16.694 1.00 43.12 233 TYR A N 1
ATOM 1838 C CA . TYR A 1 233 ? -33.659 -46.807 16.247 1.00 43.12 233 TYR A CA 1
ATOM 1839 C C . TYR A 1 233 ? -32.230 -46.377 16.534 1.00 43.12 233 TYR A C 1
ATOM 1841 O O . TYR A 1 233 ? -31.689 -45.477 15.890 1.00 43.12 233 TYR A O 1
ATOM 1849 N N . GLY A 1 234 ? -31.657 -47.008 17.558 1.00 45.41 234 GLY A N 1
ATOM 1850 C CA . GLY A 1 234 ? -30.246 -46.943 17.899 1.00 45.41 234 GLY A CA 1
ATOM 1851 C C . GLY A 1 234 ? -29.404 -47.492 16.757 1.00 45.41 234 GLY A C 1
ATOM 1852 O O . GLY A 1 234 ? -28.976 -48.641 16.778 1.00 45.41 234 GLY A O 1
ATOM 1853 N N . GLY A 1 235 ? -29.165 -46.654 15.752 1.00 43.44 235 GLY A N 1
ATOM 1854 C CA . GLY A 1 235 ? -28.024 -46.830 14.877 1.00 43.44 235 GLY A CA 1
ATOM 1855 C C . GLY A 1 235 ? -26.763 -46.680 15.732 1.00 43.44 235 GLY A C 1
ATOM 1856 O O . GLY A 1 235 ? -26.694 -45.726 16.516 1.00 43.44 235 GLY A O 1
ATOM 1857 N N . PRO A 1 236 ? -25.778 -47.590 15.624 1.00 52.88 236 PRO A N 1
ATOM 1858 C CA . PRO A 1 236 ? -24.499 -47.414 16.298 1.00 52.88 236 PRO A CA 1
ATOM 1859 C C . PRO A 1 236 ? -23.977 -46.015 15.960 1.00 52.88 236 PRO A C 1
ATOM 1861 O O . PRO A 1 236 ? -24.151 -45.589 14.810 1.00 52.88 236 PRO A O 1
ATOM 1864 N N . PRO A 1 237 ? -23.385 -45.278 16.922 1.00 51.69 237 PRO A N 1
ATOM 1865 C CA . PRO A 1 237 ? -22.834 -43.962 16.649 1.00 51.69 237 PRO A CA 1
ATOM 1866 C C . PRO A 1 237 ? -21.897 -44.132 15.464 1.00 51.69 237 PRO A C 1
ATOM 1868 O O . PRO A 1 237 ? -20.862 -44.793 15.573 1.00 51.69 237 PRO A O 1
ATOM 1871 N N . ARG A 1 238 ? -22.311 -43.616 14.299 1.00 47.50 238 ARG A N 1
ATOM 1872 C CA . ARG A 1 238 ? -21.456 -43.549 13.125 1.00 47.50 238 ARG A CA 1
ATOM 1873 C C . ARG A 1 238 ? -20.271 -42.739 13.600 1.00 47.50 238 ARG A C 1
ATOM 1875 O O . ARG A 1 238 ? -20.386 -41.526 13.754 1.00 47.50 238 ARG A O 1
ATOM 1882 N N . ARG A 1 239 ? -19.177 -43.440 13.918 1.00 50.19 239 ARG A N 1
ATOM 1883 C CA . ARG A 1 239 ? -17.869 -42.849 14.142 1.00 50.19 239 ARG A CA 1
ATOM 1884 C C . ARG A 1 239 ? -17.684 -41.928 12.959 1.00 50.19 239 ARG A C 1
ATOM 1886 O O . ARG A 1 239 ? -17.571 -42.398 11.827 1.00 50.19 239 ARG A O 1
ATOM 1893 N N . SER A 1 240 ? -17.771 -40.629 13.228 1.00 58.84 240 SER A N 1
ATOM 1894 C CA . SER A 1 240 ? -17.359 -39.605 12.290 1.00 58.84 240 SER A CA 1
ATOM 1895 C C . SER A 1 240 ? -16.048 -40.107 11.691 1.00 58.84 240 SER A C 1
ATOM 1897 O O . SER A 1 240 ? -15.176 -40.495 12.481 1.00 58.84 240 SER A O 1
ATOM 1899 N N . PRO A 1 241 ? -15.935 -40.208 10.353 1.00 58.91 241 PRO A N 1
ATOM 1900 C CA . PRO A 1 241 ? -14.708 -40.663 9.725 1.00 58.91 241 PRO A CA 1
ATOM 1901 C C . PRO A 1 241 ? -13.552 -39.922 10.396 1.00 58.91 241 PRO A C 1
ATOM 1903 O O . PRO A 1 241 ? -13.710 -38.714 10.632 1.00 58.91 241 PRO A O 1
ATOM 1906 N N . PRO A 1 242 ? -12.470 -40.621 10.792 1.00 54.09 242 PRO A N 1
ATOM 1907 C CA . PRO A 1 242 ? -11.325 -39.975 11.410 1.00 54.09 242 PRO A CA 1
ATOM 1908 C C . PRO A 1 242 ? -10.995 -38.781 10.533 1.00 54.09 242 PRO A C 1
ATOM 1910 O O . PRO A 1 242 ? -10.749 -38.941 9.337 1.00 54.09 242 PRO A O 1
ATOM 1913 N N . ARG A 1 243 ? -11.148 -37.576 11.100 1.00 48.69 243 ARG A N 1
ATOM 1914 C CA . ARG A 1 243 ? -10.799 -36.345 10.406 1.00 48.69 243 ARG A CA 1
ATOM 1915 C C . ARG A 1 243 ? -9.351 -36.545 10.024 1.00 48.69 243 ARG A C 1
ATOM 1917 O O . ARG A 1 243 ? -8.493 -36.572 10.903 1.00 48.69 243 ARG A O 1
ATOM 1924 N N . HIS A 1 244 ? -9.116 -36.806 8.743 1.00 43.75 244 HIS A N 1
ATOM 1925 C CA . HIS A 1 244 ? -7.772 -36.935 8.236 1.00 43.75 244 HIS A CA 1
ATOM 1926 C C . HIS A 1 244 ? -7.024 -35.683 8.707 1.00 43.75 244 HIS A C 1
ATOM 1928 O O . HIS A 1 244 ? -7.571 -34.583 8.562 1.00 43.75 244 HIS A O 1
ATOM 1934 N N . PRO A 1 245 ? -5.822 -35.822 9.287 1.00 50.12 245 PRO A N 1
ATOM 1935 C CA . PRO A 1 245 ? -4.903 -34.714 9.510 1.00 50.12 245 PRO A CA 1
ATOM 1936 C C . PRO A 1 245 ? -4.393 -34.240 8.141 1.00 50.12 245 PRO A C 1
ATOM 1938 O O . PRO A 1 245 ? -3.224 -34.348 7.797 1.00 50.12 245 PRO A O 1
ATOM 1941 N N . GLY A 1 246 ? -5.318 -33.814 7.287 1.00 41.31 246 GLY A N 1
ATOM 1942 C CA . GLY A 1 246 ? -5.056 -33.283 5.972 1.00 41.31 246 GLY A CA 1
ATOM 1943 C C . GLY A 1 246 ? -4.879 -31.795 6.136 1.00 41.31 246 GLY A C 1
ATOM 1944 O O . GLY A 1 246 ? -5.875 -31.080 6.158 1.00 41.31 246 GLY A O 1
ATOM 1945 N N . THR A 1 247 ? -3.623 -31.374 6.305 1.00 48.53 247 THR A N 1
ATOM 1946 C CA . THR A 1 247 ? -3.124 -30.051 5.896 1.00 48.53 247 THR A CA 1
ATOM 1947 C C . THR A 1 247 ? -4.094 -28.899 6.161 1.00 48.53 247 THR A C 1
ATOM 1949 O O . THR A 1 247 ? -4.327 -28.062 5.288 1.00 48.53 247 THR A O 1
ATOM 1952 N N . SER A 1 248 ? -4.696 -28.862 7.353 1.00 43.94 248 SER A N 1
ATOM 1953 C CA . SER A 1 248 ? -5.451 -27.706 7.800 1.00 43.94 248 SER A CA 1
ATOM 1954 C C . SER A 1 248 ? -4.426 -26.606 7.974 1.00 43.94 248 SER A C 1
ATOM 1956 O O . SER A 1 248 ? -3.610 -26.644 8.892 1.00 43.94 248 SER A O 1
ATOM 1958 N N . SER A 1 249 ? -4.424 -25.684 7.020 1.00 48.62 249 SER A N 1
ATOM 1959 C CA . SER A 1 249 ? -3.812 -24.372 7.116 1.00 48.62 249 SER A CA 1
ATOM 1960 C C . SER A 1 249 ? -3.997 -23.837 8.533 1.00 48.62 249 SER A C 1
ATOM 1962 O O . SER A 1 249 ? -5.084 -23.404 8.891 1.00 48.62 249 SER A O 1
ATOM 1964 N N . GLN A 1 250 ? -2.910 -23.966 9.294 1.00 47.16 250 GLN A N 1
ATOM 1965 C CA . GLN A 1 250 ? -2.556 -23.293 10.531 1.00 47.16 250 GLN A CA 1
ATOM 1966 C C . GLN A 1 250 ? -3.658 -23.203 11.593 1.00 47.16 250 GLN A C 1
ATOM 1968 O O . GLN A 1 250 ? -4.579 -22.394 11.499 1.00 47.16 250 GLN A O 1
ATOM 1973 N N . ASP A 1 251 ? -3.427 -23.906 12.702 1.00 46.59 251 ASP A N 1
ATOM 1974 C CA . ASP A 1 251 ? -3.803 -23.465 14.046 1.00 46.59 251 ASP A CA 1
ATOM 1975 C C . ASP A 1 251 ? -3.175 -22.084 14.338 1.00 46.59 251 ASP A C 1
ATOM 1977 O O . ASP A 1 251 ? -2.281 -21.944 15.172 1.00 46.59 251 ASP A O 1
ATOM 1981 N N . GLN A 1 252 ? -3.583 -21.032 13.620 1.00 55.19 252 GLN A N 1
ATOM 1982 C CA . GLN A 1 252 ? -3.363 -19.686 14.118 1.00 55.19 252 GLN A CA 1
ATOM 1983 C C . GLN A 1 252 ? -4.254 -19.551 15.351 1.00 55.19 252 GLN A C 1
ATOM 1985 O O . GLN A 1 252 ? -5.458 -19.821 15.258 1.00 55.19 252 GLN A O 1
ATOM 1990 N N . PRO A 1 253 ? -3.689 -19.185 16.515 1.00 59.69 253 PRO A N 1
ATOM 1991 C CA . PRO A 1 253 ? -4.491 -18.948 17.701 1.00 59.69 253 PRO A CA 1
ATOM 1992 C C . PRO A 1 253 ? -5.586 -17.960 17.311 1.00 59.69 253 PRO A C 1
ATOM 1994 O O . PRO A 1 253 ? -5.296 -16.901 16.753 1.00 59.69 253 PRO A O 1
ATOM 1997 N N . ARG A 1 254 ? -6.847 -18.358 17.515 1.00 56.19 254 ARG A N 1
ATOM 1998 C CA . ARG A 1 254 ? -8.026 -17.544 17.201 1.00 56.19 254 ARG A CA 1
ATOM 1999 C C . ARG A 1 254 ? -7.830 -16.167 17.842 1.00 56.19 254 ARG A C 1
ATOM 2001 O O . ARG A 1 254 ? -7.929 -16.055 19.058 1.00 56.19 254 ARG A O 1
ATOM 2008 N N . GLY A 1 255 ? -7.488 -15.163 17.035 1.00 68.31 255 GLY A N 1
ATOM 2009 C CA . GLY A 1 255 ? -7.171 -13.810 17.502 1.00 68.31 255 GLY A CA 1
ATOM 2010 C C . GLY A 1 255 ? -5.814 -13.245 17.067 1.00 68.31 255 GLY A C 1
ATOM 2011 O O . GLY A 1 255 ? -5.580 -12.060 17.279 1.00 68.31 255 GLY A O 1
ATOM 2012 N N . ALA A 1 256 ? -4.925 -14.022 16.440 1.00 83.69 256 ALA A N 1
ATOM 2013 C CA . ALA A 1 256 ? -3.719 -13.447 15.844 1.00 83.69 256 ALA A CA 1
ATOM 2014 C C . ALA A 1 256 ? -4.083 -12.591 14.618 1.00 83.69 256 ALA A C 1
ATOM 2016 O O . ALA A 1 256 ? -4.645 -13.093 13.645 1.00 83.69 256 ALA A O 1
ATOM 2017 N N . LEU A 1 257 ? -3.755 -11.298 14.663 1.00 86.81 257 LEU A N 1
ATOM 2018 C CA . LEU A 1 257 ? -3.902 -10.399 13.519 1.00 86.81 257 LEU A CA 1
ATOM 2019 C C . LEU A 1 257 ? -2.968 -10.830 12.382 1.00 86.81 257 LEU A C 1
ATOM 2021 O O . LEU A 1 257 ? -1.855 -11.314 12.614 1.00 86.81 257 LEU A O 1
ATOM 2025 N N . ALA A 1 258 ? -3.401 -10.610 11.140 1.00 89.19 258 ALA A N 1
ATOM 2026 C CA . ALA A 1 258 ? -2.517 -10.770 9.997 1.00 89.19 258 ALA A CA 1
ATOM 2027 C C . ALA A 1 258 ? -1.337 -9.783 10.088 1.00 89.19 258 ALA A C 1
ATOM 2029 O O . ALA A 1 258 ? -1.512 -8.652 10.550 1.00 89.19 258 ALA A O 1
ATOM 2030 N N . PRO A 1 259 ? -0.134 -10.175 9.634 1.00 94.12 259 PRO A N 1
ATOM 2031 C CA . PRO A 1 259 ? 1.027 -9.292 9.681 1.00 94.12 259 PRO A CA 1
ATOM 2032 C C . PRO A 1 259 ? 0.884 -8.085 8.744 1.00 94.12 259 PRO A C 1
ATOM 2034 O O . PRO A 1 259 ? 1.405 -7.014 9.050 1.00 94.12 259 PRO A O 1
ATOM 2037 N N . VAL A 1 260 ? 0.185 -8.245 7.613 1.00 97.31 260 VAL A N 1
ATOM 2038 C CA . VAL A 1 260 ? 0.039 -7.210 6.580 1.00 97.31 260 VAL A CA 1
ATOM 2039 C C . VAL A 1 260 ? -1.399 -7.167 6.063 1.00 97.31 260 VAL A C 1
ATOM 2041 O O . VAL A 1 260 ? -1.959 -8.199 5.691 1.00 97.31 260 VAL A O 1
ATOM 2044 N N . TYR A 1 261 ? -1.958 -5.962 5.997 1.00 97.38 261 TYR A N 1
ATOM 2045 C CA . TYR A 1 261 ? -3.276 -5.640 5.459 1.00 97.38 261 TYR A CA 1
ATOM 2046 C C . TYR A 1 261 ? -3.125 -4.742 4.235 1.00 97.38 261 TYR A C 1
ATOM 2048 O O . TYR A 1 261 ? -2.577 -3.649 4.332 1.00 97.38 261 TYR A O 1
ATOM 2056 N N . VAL A 1 262 ? -3.590 -5.199 3.078 1.00 97.50 262 VAL A N 1
ATOM 2057 C CA . VAL A 1 262 ? -3.355 -4.552 1.783 1.00 97.50 262 VAL A CA 1
ATOM 2058 C C . VAL A 1 262 ? -4.551 -3.693 1.397 1.00 97.50 262 VAL A C 1
ATOM 2060 O O . VAL A 1 262 ? -5.668 -4.198 1.287 1.00 97.50 262 VAL A O 1
ATOM 2063 N N . VAL A 1 263 ? -4.319 -2.410 1.145 1.00 96.50 263 VAL A N 1
ATOM 2064 C CA . VAL A 1 263 ? -5.344 -1.430 0.776 1.00 96.50 263 VAL A CA 1
ATOM 2065 C C . VAL A 1 263 ? -5.066 -0.907 -0.628 1.00 96.50 263 VAL A C 1
ATOM 2067 O O . VAL A 1 263 ? -3.999 -0.349 -0.881 1.00 96.50 263 VAL A O 1
ATOM 2070 N N . ASP A 1 264 ? -6.033 -1.066 -1.532 1.00 95.88 264 ASP A N 1
ATOM 2071 C CA . ASP A 1 264 ? -5.958 -0.498 -2.879 1.00 95.88 264 ASP A CA 1
ATOM 2072 C C . ASP A 1 264 ? -6.380 0.974 -2.866 1.00 95.88 264 ASP A C 1
ATOM 2074 O O . ASP A 1 264 ? -7.565 1.307 -2.848 1.00 95.88 264 ASP A O 1
ATOM 2078 N N . VAL A 1 265 ? -5.402 1.875 -2.852 1.00 93.88 265 VAL A N 1
ATOM 2079 C CA . VAL A 1 265 ? -5.662 3.316 -2.778 1.00 93.88 265 VAL A CA 1
ATOM 2080 C C . VAL A 1 265 ? -6.237 3.847 -4.088 1.00 93.88 265 VAL A C 1
ATOM 2082 O O . VAL A 1 265 ? -7.008 4.804 -4.053 1.00 93.88 265 VAL A O 1
ATOM 2085 N N . GLN A 1 266 ? -5.931 3.212 -5.225 1.00 91.19 266 GLN A N 1
ATOM 2086 C CA . GLN A 1 266 ? -6.519 3.588 -6.510 1.00 91.19 266 GLN A CA 1
ATOM 2087 C C . GLN A 1 266 ? -8.033 3.368 -6.474 1.00 91.19 266 GLN A C 1
ATOM 2089 O O . GLN A 1 266 ? -8.803 4.295 -6.721 1.00 91.19 266 GLN A O 1
ATOM 2094 N N . GLN A 1 267 ? -8.452 2.164 -6.086 1.00 89.06 267 GLN A N 1
ATOM 2095 C CA . GLN A 1 267 ? -9.864 1.798 -6.010 1.00 89.06 267 GLN A CA 1
ATOM 2096 C C . GLN A 1 267 ? -10.624 2.651 -4.980 1.00 89.06 267 GLN A C 1
ATOM 2098 O O . GLN A 1 267 ? -11.750 3.086 -5.238 1.00 89.06 267 GLN A O 1
ATOM 2103 N N . LEU A 1 268 ? -9.996 2.953 -3.835 1.00 86.88 268 LEU A N 1
ATOM 2104 C CA . LEU A 1 268 ? -10.552 3.879 -2.842 1.00 86.88 268 LEU A CA 1
ATOM 2105 C C . LEU A 1 268 ? -10.743 5.292 -3.407 1.00 86.88 268 LEU A C 1
ATOM 2107 O O . LEU A 1 268 ? -11.788 5.906 -3.184 1.00 86.88 268 LEU A O 1
ATOM 2111 N N . TYR A 1 269 ? -9.751 5.805 -4.136 1.00 86.06 269 TYR A N 1
ATOM 2112 C CA . TYR A 1 269 ? -9.803 7.140 -4.723 1.00 86.06 269 TYR A CA 1
ATOM 2113 C C . TYR A 1 269 ? -10.881 7.248 -5.800 1.00 86.06 269 TYR A C 1
ATOM 2115 O O . TYR A 1 269 ? -11.695 8.168 -5.747 1.00 86.06 269 TYR A O 1
ATOM 2123 N N . GLU A 1 270 ? -10.937 6.291 -6.728 1.00 84.81 270 GLU A N 1
ATOM 2124 C CA . GLU A 1 270 ? -11.961 6.234 -7.779 1.00 84.81 270 GLU A CA 1
ATOM 2125 C C . GLU A 1 270 ? -13.372 6.165 -7.175 1.00 84.81 270 GLU A C 1
ATOM 2127 O O . GLU A 1 270 ? -14.275 6.888 -7.600 1.00 84.81 270 GLU A O 1
ATOM 2132 N N . THR A 1 271 ? -13.546 5.366 -6.115 1.00 82.62 271 THR A N 1
ATOM 2133 C CA . THR A 1 271 ? -14.812 5.253 -5.372 1.00 82.62 271 THR A CA 1
ATOM 2134 C C . THR A 1 271 ? -15.213 6.564 -4.691 1.00 82.62 271 THR A C 1
ATOM 2136 O O . THR A 1 271 ? -16.398 6.906 -4.645 1.00 82.62 271 THR A O 1
ATOM 2139 N N . SER A 1 272 ? -14.236 7.290 -4.144 1.00 76.44 272 SER A N 1
ATOM 2140 C CA . SER A 1 272 ? -14.463 8.533 -3.405 1.00 76.44 272 SER A CA 1
ATOM 2141 C C . SER A 1 272 ? -14.739 9.719 -4.335 1.00 76.44 272 SER A C 1
ATOM 2143 O O . SER A 1 272 ? -15.736 10.419 -4.169 1.00 76.44 272 SER A O 1
ATOM 2145 N N . MET A 1 273 ? -13.887 9.922 -5.344 1.00 75.25 273 MET A N 1
ATOM 2146 C CA . MET A 1 273 ? -13.910 11.118 -6.192 1.00 75.25 273 MET A CA 1
ATOM 2147 C C . MET A 1 273 ? -14.765 10.977 -7.450 1.00 75.25 273 MET A C 1
ATOM 2149 O O . MET A 1 273 ? -15.057 11.987 -8.081 1.00 75.25 273 MET A O 1
ATOM 2153 N N . GLN A 1 274 ? -15.176 9.760 -7.833 1.00 72.88 274 GLN A N 1
ATOM 2154 C CA . GLN A 1 274 ? -15.891 9.488 -9.093 1.00 72.88 274 GLN A CA 1
ATOM 2155 C C . GLN A 1 274 ? -15.157 10.011 -10.345 1.00 72.88 274 GLN A C 1
ATOM 2157 O O . GLN A 1 274 ? -15.762 10.192 -11.401 1.00 72.88 274 GLN A O 1
ATOM 2162 N N . THR A 1 275 ? -13.851 10.261 -10.244 1.00 64.81 275 THR A N 1
ATOM 2163 C CA . THR A 1 275 ? -13.008 10.756 -11.332 1.00 64.81 275 THR A CA 1
ATOM 2164 C C . THR A 1 275 ? -11.952 9.722 -11.693 1.00 64.81 275 THR A C 1
ATOM 2166 O O . THR A 1 275 ? -11.421 9.017 -10.835 1.00 64.81 275 THR A O 1
ATOM 2169 N N . GLN A 1 276 ? -11.637 9.631 -12.985 1.00 58.44 276 GLN A N 1
ATOM 2170 C CA . GLN A 1 276 ? -10.493 8.855 -13.455 1.00 58.44 276 GLN A CA 1
ATOM 2171 C C . GLN A 1 276 ? -9.219 9.651 -13.162 1.00 58.44 276 GLN A C 1
ATOM 2173 O O . GLN A 1 276 ? -9.123 10.824 -13.529 1.00 58.44 276 GLN A O 1
ATOM 2178 N N . SER A 1 277 ? -8.253 9.040 -12.476 1.00 60.16 277 SER A N 1
ATOM 2179 C CA . SER A 1 277 ? -6.971 9.689 -12.203 1.00 60.16 277 SER A CA 1
ATOM 2180 C C . SER A 1 277 ? -6.069 9.631 -13.445 1.00 60.16 277 SER A C 1
ATOM 2182 O O . SER A 1 277 ? -6.002 8.624 -14.149 1.00 60.16 277 SER A O 1
ATOM 2184 N N . SER A 1 278 ? -5.377 10.731 -13.748 1.00 60.38 278 SER A N 1
ATOM 2185 C CA . SER A 1 278 ? -4.328 10.757 -14.772 1.00 60.38 278 SER A CA 1
ATOM 2186 C C . SER A 1 278 ? -3.047 10.109 -14.234 1.00 60.38 278 SER A C 1
ATOM 2188 O O . SER A 1 278 ? -2.673 10.361 -13.085 1.00 60.38 278 SER A O 1
ATOM 2190 N N . SER A 1 279 ? -2.336 9.336 -15.059 1.00 59.81 279 SER A N 1
ATOM 2191 C CA . SER A 1 279 ? -1.085 8.664 -14.681 1.00 59.81 279 SER A CA 1
ATOM 2192 C C . SER A 1 279 ? -0.012 9.656 -14.206 1.00 59.81 279 SER A C 1
ATOM 2194 O O . SER A 1 279 ? 0.341 10.578 -14.941 1.00 59.81 279 SER A O 1
ATOM 2196 N N . LYS A 1 280 ? 0.533 9.452 -13.002 1.00 64.94 280 LYS A N 1
ATOM 2197 C CA . LYS A 1 280 ? 1.684 10.197 -12.450 1.00 64.94 280 LYS A CA 1
ATOM 2198 C C . LYS A 1 280 ? 2.927 9.295 -12.372 1.00 64.94 280 LYS A C 1
ATOM 2200 O O . LYS A 1 280 ? 2.801 8.079 -12.443 1.00 64.94 280 LYS A O 1
ATOM 2205 N N . SER A 1 281 ? 4.118 9.887 -12.234 1.00 69.94 281 SER A N 1
ATOM 2206 C CA . SER A 1 281 ? 5.411 9.176 -12.113 1.00 69.94 281 SER A CA 1
ATOM 2207 C C . SER A 1 281 ? 5.584 8.486 -10.754 1.00 69.94 281 SER A C 1
ATOM 2209 O O . SER A 1 281 ? 5.281 9.088 -9.722 1.00 69.94 281 SER A O 1
ATOM 2211 N N . VAL A 1 282 ? 6.143 7.268 -10.718 1.00 72.19 282 VAL A N 1
ATOM 2212 C CA . VAL A 1 282 ? 6.351 6.490 -9.476 1.00 72.19 282 VAL A CA 1
ATOM 2213 C C . VAL A 1 282 ? 7.225 7.179 -8.453 1.00 72.19 282 VAL A C 1
ATOM 2215 O O . VAL A 1 282 ? 6.914 7.102 -7.260 1.00 72.19 282 VAL A O 1
ATOM 2218 N N . SER A 1 283 ? 8.251 7.900 -8.910 1.00 64.38 283 SER A N 1
ATOM 2219 C CA . SER A 1 283 ? 9.122 8.688 -8.041 1.00 64.38 283 SER A CA 1
ATOM 2220 C C . SER A 1 283 ? 8.326 9.643 -7.155 1.00 64.38 283 SER A C 1
ATOM 2222 O O . SER A 1 283 ? 8.729 9.875 -6.023 1.00 64.38 283 SER A O 1
ATOM 2224 N N . GLN A 1 284 ? 7.163 10.115 -7.622 1.00 76.81 284 GLN A N 1
ATOM 2225 C CA . GLN A 1 284 ? 6.247 10.950 -6.853 1.00 76.81 284 GLN A CA 1
ATOM 2226 C C . GLN A 1 284 ? 5.105 10.165 -6.175 1.00 76.81 284 GLN A C 1
ATOM 2228 O O . GLN A 1 284 ? 4.545 10.612 -5.172 1.00 76.81 284 GLN A O 1
ATOM 2233 N N . MET A 1 285 ? 4.755 8.977 -6.681 1.00 81.69 285 MET A N 1
ATOM 2234 C CA . MET A 1 285 ? 3.566 8.247 -6.230 1.00 81.69 285 MET A CA 1
ATOM 2235 C C . MET A 1 285 ? 3.688 7.626 -4.836 1.00 81.69 285 MET A C 1
ATOM 2237 O O . MET A 1 285 ? 2.684 7.594 -4.134 1.00 81.69 285 MET A O 1
ATOM 2241 N N . ALA A 1 286 ? 4.862 7.163 -4.389 1.00 80.56 286 ALA A N 1
ATOM 2242 C CA . ALA A 1 286 ? 4.964 6.443 -3.108 1.00 80.56 286 ALA A CA 1
ATOM 2243 C C . ALA A 1 286 ? 4.515 7.301 -1.909 1.00 80.56 286 ALA A C 1
ATOM 2245 O O . ALA A 1 286 ? 3.673 6.878 -1.110 1.00 80.56 286 ALA A O 1
ATOM 2246 N N . LYS A 1 287 ? 5.035 8.530 -1.813 1.00 85.81 287 LYS A N 1
ATOM 2247 C CA . LYS A 1 287 ? 4.601 9.516 -0.816 1.00 85.81 287 LYS A CA 1
ATOM 2248 C C . LYS A 1 287 ? 3.188 10.011 -1.112 1.00 85.81 287 LYS A C 1
ATOM 2250 O O . LYS A 1 287 ? 2.362 10.057 -0.206 1.00 85.81 287 LYS A O 1
ATOM 2255 N N . MET A 1 288 ? 2.890 10.325 -2.374 1.00 86.62 288 MET A N 1
ATOM 2256 C CA . MET A 1 288 ? 1.573 10.826 -2.761 1.00 86.62 288 MET A CA 1
ATOM 2257 C C . MET A 1 288 ? 0.450 9.852 -2.393 1.00 86.62 288 MET A C 1
ATOM 2259 O O . MET A 1 288 ? -0.617 10.307 -2.016 1.00 86.62 288 MET A O 1
ATOM 2263 N N . ILE A 1 289 ? 0.658 8.534 -2.458 1.00 89.00 289 ILE A N 1
ATOM 2264 C CA . ILE A 1 289 ? -0.340 7.544 -2.028 1.00 89.00 289 ILE A CA 1
ATOM 2265 C C . ILE A 1 289 ? -0.610 7.637 -0.526 1.00 89.00 289 ILE A C 1
ATOM 2267 O O . ILE A 1 289 ? -1.764 7.523 -0.120 1.00 89.00 289 ILE A O 1
ATOM 2271 N N . ILE A 1 290 ? 0.420 7.877 0.291 1.00 89.88 290 ILE A N 1
ATOM 2272 C CA . ILE A 1 290 ? 0.252 8.109 1.731 1.00 89.88 290 ILE A CA 1
ATOM 2273 C C . ILE A 1 290 ? -0.524 9.410 1.955 1.00 89.88 290 ILE A C 1
ATOM 2275 O O . ILE A 1 290 ? -1.503 9.402 2.695 1.00 89.88 290 ILE A O 1
ATOM 22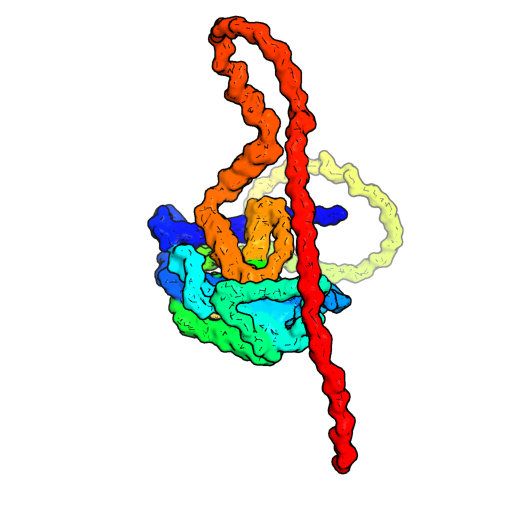79 N N . ASP A 1 291 ? -0.144 10.499 1.283 1.00 87.56 291 ASP A N 1
ATOM 2280 C CA . 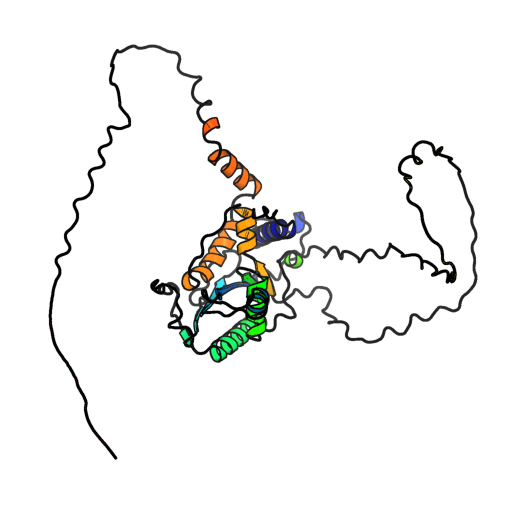ASP A 1 291 ? -0.818 11.799 1.403 1.00 87.56 291 ASP A CA 1
ATOM 2281 C C . ASP A 1 291 ? -2.275 11.738 0.906 1.00 87.56 291 ASP A C 1
ATOM 2283 O O . ASP A 1 291 ? -3.179 12.303 1.525 1.00 87.56 291 ASP A O 1
ATOM 2287 N N . LEU A 1 292 ? -2.525 11.001 -0.178 1.00 88.44 292 LEU A N 1
ATOM 2288 C CA . LEU A 1 292 ? -3.847 10.777 -0.752 1.00 88.44 292 LEU A CA 1
ATOM 2289 C C . LEU A 1 292 ? -4.715 9.945 0.186 1.00 88.44 292 LEU A C 1
ATOM 2291 O O . LEU A 1 292 ? -5.842 10.335 0.482 1.00 88.44 292 LEU A O 1
ATOM 2295 N N . TRP A 1 293 ? -4.194 8.825 0.691 1.00 92.00 293 TRP A N 1
ATOM 2296 C CA . TRP A 1 293 ? -4.904 8.009 1.670 1.00 92.00 293 TRP A CA 1
ATOM 2297 C C . TRP A 1 293 ? -5.196 8.810 2.939 1.00 92.00 293 TRP A C 1
ATOM 2299 O O . TRP A 1 293 ? -6.344 8.840 3.376 1.00 92.00 293 TRP A O 1
ATOM 2309 N N . ARG A 1 294 ? -4.214 9.561 3.456 1.00 92.50 294 ARG A N 1
ATOM 2310 C CA . ARG A 1 294 ? -4.387 10.483 4.584 1.00 92.50 294 ARG A CA 1
ATOM 2311 C C . ARG A 1 294 ? -5.509 11.490 4.325 1.00 92.50 294 ARG A C 1
ATOM 2313 O O . ARG A 1 294 ? -6.388 11.638 5.163 1.00 92.50 294 ARG A O 1
ATOM 2320 N N . SER A 1 295 ? -5.520 12.142 3.163 1.00 88.31 295 SER A N 1
ATOM 2321 C CA . SER A 1 295 ? -6.577 13.088 2.784 1.00 88.31 295 SER A CA 1
ATOM 2322 C C . SER A 1 295 ? -7.960 12.423 2.730 1.00 88.31 295 SER A C 1
ATOM 2324 O O . SER A 1 295 ? -8.941 12.998 3.201 1.00 88.31 295 SER A O 1
ATOM 2326 N N . MET A 1 296 ? -8.047 11.189 2.222 1.00 87.38 296 MET A N 1
ATOM 2327 C CA . MET A 1 296 ? -9.303 10.434 2.158 1.00 87.38 296 MET A CA 1
ATOM 2328 C C . MET A 1 296 ? -9.830 10.011 3.535 1.00 87.38 296 MET A C 1
ATOM 2330 O O . MET A 1 296 ? -11.052 9.952 3.713 1.00 87.38 296 MET A O 1
ATOM 2334 N N . ILE A 1 297 ? -8.940 9.703 4.486 1.00 91.19 297 ILE A N 1
ATOM 2335 C CA . ILE A 1 297 ? -9.316 9.253 5.836 1.00 91.19 297 ILE A CA 1
ATOM 2336 C C . ILE A 1 297 ? -9.514 10.402 6.828 1.00 91.19 297 ILE A C 1
ATOM 2338 O O . ILE A 1 297 ? -10.268 10.233 7.779 1.00 91.19 297 ILE A O 1
ATOM 2342 N N . SER A 1 298 ? -8.875 11.556 6.611 1.00 88.75 298 SER A N 1
ATOM 2343 C CA . SER A 1 298 ? -9.037 12.749 7.453 1.00 88.75 298 SER A CA 1
ATOM 2344 C C . SER A 1 298 ? -10.125 13.706 6.959 1.00 88.75 298 SER A C 1
ATOM 2346 O O . SER A 1 298 ? -10.450 14.667 7.651 1.00 88.75 298 SER A O 1
ATOM 2348 N N . GLY A 1 299 ? -10.594 13.526 5.722 1.00 83.06 299 GLY A N 1
ATOM 2349 C CA . GLY A 1 299 ? -11.563 14.409 5.079 1.00 83.06 299 GLY A CA 1
ATOM 2350 C C . GLY A 1 299 ? -12.995 14.248 5.593 1.00 83.06 299 GLY A C 1
ATOM 2351 O O . GLY A 1 299 ? -13.314 13.314 6.327 1.00 83.06 299 GLY A O 1
ATOM 2352 N N . LEU A 1 300 ? -13.859 15.162 5.137 1.00 77.56 300 LEU A N 1
ATOM 2353 C CA . LEU A 1 300 ? -15.305 15.172 5.388 1.00 77.56 300 LEU A CA 1
ATOM 2354 C C . LEU A 1 300 ? -15.971 13.825 5.074 1.00 77.56 300 LEU A C 1
ATOM 2356 O O . LEU A 1 300 ? -15.460 13.021 4.276 1.00 77.56 300 LEU A O 1
ATOM 2360 N N . ALA A 1 301 ? -17.134 13.575 5.680 1.00 77.19 301 ALA A N 1
ATOM 2361 C CA . ALA A 1 301 ? -17.929 12.384 5.394 1.00 77.19 301 ALA A CA 1
ATOM 2362 C C . ALA A 1 301 ? -18.176 12.258 3.875 1.00 77.19 301 ALA A C 1
ATOM 2364 O O . ALA A 1 301 ? -18.285 13.258 3.170 1.00 77.19 301 ALA A O 1
ATOM 2365 N N . ILE A 1 302 ? -18.228 11.030 3.341 1.00 71.44 302 ILE A N 1
ATOM 2366 C CA . ILE A 1 302 ? -18.436 10.809 1.893 1.00 71.44 302 ILE A CA 1
ATOM 2367 C C . ILE A 1 302 ? -19.723 11.505 1.430 1.00 71.44 302 ILE A C 1
ATOM 2369 O O . ILE A 1 302 ? -19.771 12.058 0.333 1.00 71.44 302 ILE A O 1
ATOM 2373 N N . ASP A 1 303 ? -20.751 11.501 2.276 1.00 72.88 303 ASP A N 1
ATOM 2374 C CA . ASP A 1 303 ? -22.031 12.134 1.980 1.00 72.88 303 ASP A CA 1
ATOM 2375 C C . ASP A 1 303 ? -21.899 13.662 1.890 1.00 72.88 303 ASP A C 1
ATOM 2377 O O . ASP A 1 303 ? -22.357 14.243 0.910 1.00 72.88 303 ASP A O 1
ATOM 2381 N N . GLU A 1 304 ? -21.147 14.294 2.796 1.00 80.00 304 GLU A N 1
ATOM 2382 C CA . GLU A 1 304 ? -20.831 15.731 2.744 1.00 80.00 304 GLU A CA 1
ATOM 2383 C C . GLU A 1 304 ? -20.010 16.083 1.492 1.00 80.00 304 GLU A C 1
ATOM 2385 O O . GLU A 1 304 ? -20.289 17.066 0.806 1.00 80.00 304 GLU A O 1
ATOM 2390 N N . GLN A 1 305 ? -19.024 15.253 1.126 1.00 76.31 305 GLN A N 1
ATOM 2391 C CA . GLN A 1 305 ? -18.253 15.442 -0.110 1.00 76.31 305 GLN A CA 1
ATOM 2392 C C . GLN A 1 305 ? -19.154 15.360 -1.350 1.00 76.31 305 GLN A C 1
ATOM 2394 O O . GLN A 1 305 ? -19.020 16.164 -2.274 1.00 76.31 305 GLN A O 1
ATOM 2399 N N . ARG A 1 306 ? -20.106 14.421 -1.369 1.00 76.44 306 ARG A N 1
ATOM 2400 C CA . ARG A 1 306 ? -21.080 14.277 -2.461 1.00 76.44 306 ARG A CA 1
ATOM 2401 C C . ARG A 1 306 ? -22.047 15.452 -2.524 1.00 76.44 306 ARG A C 1
ATOM 2403 O O . ARG A 1 306 ? -22.396 15.872 -3.624 1.00 76.44 306 ARG A O 1
ATOM 2410 N N . GLU A 1 307 ? -22.474 15.986 -1.386 1.00 80.88 307 GLU A N 1
ATOM 2411 C CA . GLU A 1 307 ? -23.294 17.197 -1.330 1.00 80.88 307 GLU A CA 1
ATOM 2412 C C . GLU A 1 307 ? -22.541 18.408 -1.883 1.00 80.88 307 GLU A C 1
ATOM 2414 O O . GLU A 1 307 ? -23.071 19.103 -2.749 1.00 80.88 307 GLU A O 1
ATOM 2419 N N . LEU A 1 308 ? -21.273 18.596 -1.507 1.00 80.50 308 LEU A N 1
ATOM 2420 C CA . LEU A 1 308 ? -20.433 19.663 -2.058 1.00 80.50 308 LEU A CA 1
ATOM 2421 C C . LEU A 1 308 ? -20.238 19.535 -3.575 1.00 80.50 308 LEU A C 1
ATOM 2423 O O . LEU A 1 308 ? -20.287 20.535 -4.290 1.00 80.50 308 LEU A O 1
ATOM 2427 N N . VAL A 1 309 ? -20.062 18.317 -4.096 1.00 79.62 309 VAL A N 1
ATOM 2428 C CA . VAL A 1 309 ? -19.965 18.087 -5.548 1.00 79.62 309 VAL A CA 1
ATOM 2429 C C . VAL A 1 309 ? -21.291 18.386 -6.252 1.00 79.62 309 VAL A C 1
ATOM 2431 O O . VAL A 1 309 ? -21.279 18.996 -7.320 1.00 79.62 309 VAL A O 1
ATOM 2434 N N . LYS A 1 310 ? -22.437 18.016 -5.663 1.00 82.25 310 LYS A N 1
ATOM 2435 C CA . LYS A 1 310 ? -23.763 18.367 -6.203 1.00 82.25 310 LYS A CA 1
ATOM 2436 C C . LYS A 1 310 ? -23.975 19.879 -6.237 1.00 82.25 310 LYS A C 1
ATOM 2438 O O . LYS A 1 310 ? -24.463 20.385 -7.241 1.00 82.25 310 LYS A O 1
ATOM 2443 N N . LEU A 1 311 ? -23.575 20.585 -5.178 1.00 81.69 311 LEU A N 1
ATOM 2444 C CA . LEU A 1 311 ? -23.633 22.045 -5.117 1.00 81.69 311 LEU A CA 1
ATOM 2445 C C . LEU A 1 311 ? -22.722 22.683 -6.175 1.00 81.69 311 LEU A C 1
ATOM 2447 O O . LEU A 1 311 ? -23.148 23.595 -6.874 1.00 81.69 311 LEU A O 1
ATOM 2451 N N . ARG A 1 312 ? -21.502 22.162 -6.362 1.00 81.56 312 ARG A N 1
ATOM 2452 C CA . ARG A 1 312 ? -20.547 22.685 -7.354 1.00 81.56 312 ARG A CA 1
ATOM 2453 C C . ARG A 1 312 ? -20.971 22.431 -8.801 1.00 81.56 312 ARG A C 1
ATOM 2455 O O . ARG A 1 312 ? -20.759 23.281 -9.658 1.00 81.56 312 ARG A O 1
ATOM 2462 N N . ASN A 1 313 ? -21.537 21.259 -9.085 1.00 80.25 313 ASN A N 1
ATOM 2463 C CA . ASN A 1 313 ? -21.935 20.866 -10.438 1.00 80.25 313 ASN A CA 1
ATOM 2464 C C . ASN A 1 313 ? -23.326 21.381 -10.834 1.00 80.25 313 ASN A C 1
ATOM 2466 O O . ASN A 1 313 ? -23.701 21.234 -11.995 1.00 80.25 313 ASN A O 1
ATOM 2470 N N . ASN A 1 314 ? -24.076 21.992 -9.910 1.00 82.19 314 ASN A N 1
ATOM 2471 C CA . ASN A 1 314 ? -25.348 22.650 -10.200 1.00 82.19 314 ASN A CA 1
ATOM 2472 C C . ASN A 1 314 ? -25.262 24.180 -9.998 1.00 82.19 314 ASN A C 1
ATOM 2474 O O . ASN A 1 314 ? -25.949 24.726 -9.130 1.00 82.19 314 ASN A O 1
ATOM 2478 N N . PRO A 1 315 ? -24.442 24.898 -10.795 1.00 60.72 315 PRO A N 1
ATOM 2479 C CA . PRO A 1 315 ? -24.264 26.345 -10.656 1.00 60.72 315 PRO A CA 1
ATOM 2480 C C . PRO A 1 315 ? -25.547 27.150 -10.930 1.00 60.72 315 PRO A C 1
ATOM 2482 O O . PRO A 1 315 ? -25.625 28.317 -10.559 1.00 60.72 315 PRO A O 1
ATOM 2485 N N . GLN A 1 316 ? -26.581 26.542 -11.526 1.00 64.00 316 GLN A N 1
ATOM 2486 C CA . GLN A 1 316 ? -27.858 27.208 -11.808 1.00 64.00 316 GLN A CA 1
ATOM 2487 C C . GLN A 1 316 ? -28.748 27.408 -10.567 1.00 64.00 316 GLN A C 1
ATOM 2489 O O . GLN A 1 316 ? -29.655 28.231 -10.612 1.00 64.00 316 GLN A O 1
ATOM 2494 N N . GLY A 1 317 ? -28.484 26.723 -9.446 1.00 57.25 317 GLY A N 1
ATOM 2495 C CA . GLY A 1 317 ? -29.273 26.874 -8.214 1.00 57.25 317 GLY A CA 1
ATOM 2496 C C . GLY A 1 317 ? -28.867 28.047 -7.312 1.00 57.25 317 GLY A C 1
ATOM 2497 O O . GLY A 1 317 ? -29.630 28.416 -6.426 1.00 57.25 317 GLY A O 1
ATOM 2498 N N . GLN A 1 318 ? -27.685 28.642 -7.512 1.00 55.06 318 GLN A N 1
ATOM 2499 C CA . GLN A 1 318 ? -27.189 29.736 -6.660 1.00 55.06 318 GLN A CA 1
ATOM 2500 C C . GLN A 1 318 ? -27.525 31.139 -7.185 1.00 55.06 318 GLN A C 1
ATOM 2502 O O . GLN A 1 318 ? -27.387 32.103 -6.440 1.00 55.06 318 GLN A O 1
ATOM 2507 N N . ALA A 1 319 ? -28.025 31.267 -8.417 1.00 57.28 319 ALA A N 1
ATOM 2508 C CA . ALA A 1 319 ? -28.402 32.561 -8.993 1.00 57.28 319 ALA A CA 1
ATOM 2509 C C . ALA A 1 319 ? -29.829 33.031 -8.629 1.00 57.28 319 ALA A C 1
ATOM 2511 O O . ALA A 1 319 ? -30.212 34.125 -9.020 1.00 57.28 319 ALA A O 1
ATOM 2512 N N . GLN A 1 320 ? -30.622 32.236 -7.896 1.00 56.25 320 GLN A N 1
ATOM 2513 C CA . GLN A 1 320 ? -32.020 32.569 -7.558 1.00 56.25 320 GLN A CA 1
ATOM 2514 C C . GLN A 1 320 ? -32.271 32.895 -6.076 1.00 56.25 320 GLN A C 1
ATOM 2516 O O . GLN A 1 320 ? -33.400 33.205 -5.717 1.00 56.25 320 GLN A O 1
ATOM 2521 N N . ALA A 1 321 ? -31.250 32.860 -5.211 1.00 54.41 321 ALA A N 1
ATOM 2522 C CA . ALA A 1 321 ? -31.424 33.062 -3.765 1.00 54.41 321 ALA A CA 1
ATOM 2523 C C . ALA A 1 321 ? -31.003 34.455 -3.246 1.00 54.41 321 ALA A C 1
ATOM 2525 O O . ALA A 1 321 ? -31.031 34.681 -2.041 1.00 54.41 321 ALA A O 1
ATOM 2526 N N . THR A 1 322 ? -30.618 35.391 -4.119 1.00 55.12 322 THR A N 1
ATOM 2527 C CA . THR A 1 322 ? -30.165 36.743 -3.725 1.00 55.12 322 THR A CA 1
ATOM 2528 C C . THR A 1 322 ? -30.964 37.887 -4.358 1.00 55.12 322 THR A C 1
ATOM 2530 O O . THR A 1 322 ? -30.513 39.027 -4.325 1.00 55.12 322 THR A O 1
ATOM 2533 N N . SER A 1 323 ? -32.158 37.627 -4.902 1.00 54.25 323 SER A N 1
ATOM 2534 C CA . SER A 1 323 ? -32.964 38.647 -5.603 1.00 54.25 323 SER A CA 1
ATOM 2535 C C . SER A 1 323 ? -34.220 39.128 -4.860 1.00 54.25 323 SER A C 1
ATOM 2537 O O . SER A 1 323 ? -35.033 39.816 -5.461 1.00 54.25 323 SER A O 1
ATOM 2539 N N . GLU A 1 324 ? -34.385 38.828 -3.569 1.00 56.22 324 GLU A N 1
ATOM 2540 C CA . GLU A 1 324 ? -35.516 39.325 -2.763 1.00 56.22 324 GLU A CA 1
ATOM 2541 C C . GLU A 1 324 ? -35.026 40.071 -1.513 1.00 56.22 324 GLU A C 1
ATOM 2543 O O . GLU A 1 324 ? -35.162 39.582 -0.398 1.00 56.22 324 GLU A O 1
ATOM 2548 N N . ALA A 1 325 ? -34.390 41.230 -1.708 1.00 56.66 325 ALA A N 1
ATOM 2549 C CA . ALA A 1 325 ? -34.336 42.334 -0.737 1.00 56.66 325 ALA A CA 1
ATOM 2550 C C . ALA A 1 325 ? -33.506 43.487 -1.322 1.00 56.66 325 ALA A C 1
ATOM 2552 O O . ALA A 1 325 ? -32.304 43.558 -1.087 1.00 56.66 325 ALA A O 1
ATOM 2553 N N . ASN A 1 326 ? -34.134 44.338 -2.134 1.00 50.06 326 ASN A N 1
ATOM 2554 C CA . ASN A 1 326 ? -33.816 45.766 -2.259 1.00 50.06 326 ASN A CA 1
ATOM 2555 C C . ASN A 1 326 ? -34.870 46.413 -3.167 1.00 50.06 326 ASN A C 1
ATOM 2557 O O . ASN A 1 326 ? -34.605 46.777 -4.309 1.00 50.06 326 ASN A O 1
ATOM 2561 N N . ASP A 1 327 ? -36.084 46.520 -2.631 1.00 58.16 327 ASP A N 1
ATOM 2562 C CA . ASP A 1 327 ? -36.928 47.675 -2.919 1.00 58.16 327 ASP A CA 1
ATOM 2563 C C . ASP A 1 327 ? -36.430 48.801 -2.007 1.00 58.16 327 ASP A C 1
ATOM 2565 O O . ASP A 1 327 ? -36.555 48.683 -0.792 1.00 58.16 327 ASP A O 1
ATOM 2569 N N . GLU A 1 328 ? -35.787 49.820 -2.583 1.00 53.31 328 GLU A N 1
ATOM 2570 C CA . GLU A 1 328 ? -36.044 51.246 -2.311 1.00 53.31 328 GLU A CA 1
ATOM 2571 C C . GLU A 1 328 ? -35.032 52.145 -3.055 1.00 53.31 328 GLU A C 1
ATOM 2573 O O . GLU A 1 328 ? -33.832 52.129 -2.803 1.00 53.31 328 GLU A O 1
ATOM 2578 N N . GLU A 1 329 ? -35.597 52.916 -3.989 1.00 53.06 329 GLU A N 1
ATOM 2579 C CA . GLU A 1 329 ? -35.284 54.304 -4.360 1.00 53.06 329 GLU A CA 1
ATOM 2580 C C . GLU A 1 329 ? -33.863 54.739 -4.772 1.00 53.06 329 GLU A C 1
ATOM 2582 O O . GLU A 1 329 ? -32.917 54.769 -3.992 1.00 53.06 329 GLU A O 1
ATOM 2587 N N . GLY A 1 330 ? -33.786 55.323 -5.976 1.00 47.16 330 GLY A N 1
ATOM 2588 C CA . GLY A 1 330 ? -32.826 56.393 -6.268 1.00 47.16 330 GLY A CA 1
ATOM 2589 C C . GLY A 1 330 ? -32.213 56.308 -7.658 1.00 47.16 330 GLY A C 1
ATOM 2590 O O . GLY A 1 330 ? -31.242 55.592 -7.869 1.00 47.16 330 GLY A O 1
ATOM 2591 N N . GLY A 1 331 ? -32.783 57.045 -8.611 1.00 55.00 331 GLY A N 1
ATOM 2592 C CA . GLY A 1 331 ? -32.352 57.039 -10.003 1.00 55.00 331 GLY A CA 1
ATOM 2593 C C . GLY A 1 331 ? -30.943 57.580 -10.253 1.00 55.00 331 GLY A C 1
ATOM 2594 O O . GLY A 1 331 ? -30.441 58.438 -9.535 1.00 55.00 331 GLY A O 1
ATOM 2595 N N . SER A 1 332 ? -30.356 57.120 -11.353 1.00 49.94 332 SER A N 1
ATOM 2596 C CA . SER A 1 332 ? -29.555 57.942 -12.257 1.00 49.94 332 SER A CA 1
ATOM 2597 C C . SER A 1 332 ? -29.341 57.149 -13.537 1.00 49.94 332 SER A C 1
ATOM 2599 O O . SER A 1 332 ? -28.742 56.075 -13.515 1.00 49.94 332 SER A O 1
ATOM 2601 N N . ASP A 1 333 ? -29.816 57.707 -14.644 1.00 54.78 333 ASP A N 1
ATOM 2602 C CA . ASP A 1 333 ? -29.439 57.314 -15.995 1.00 54.78 333 ASP A CA 1
ATOM 2603 C C . ASP A 1 333 ? -27.908 57.271 -16.120 1.00 54.78 333 ASP A C 1
ATOM 2605 O O . ASP A 1 333 ? -27.224 58.283 -15.934 1.00 54.78 333 ASP A O 1
ATOM 2609 N N . SER A 1 334 ? -27.351 56.105 -16.443 1.00 59.81 334 SER A N 1
ATOM 2610 C CA . SER A 1 334 ? -26.039 56.025 -17.084 1.00 59.81 334 SER A CA 1
ATOM 2611 C C . SER A 1 334 ? -25.936 54.751 -17.910 1.00 59.81 334 SER A C 1
ATOM 2613 O O . SER A 1 334 ? -25.510 53.688 -17.461 1.00 59.81 334 SER A O 1
ATOM 2615 N N . ASP A 1 335 ? -26.402 54.923 -19.138 1.00 58.97 335 ASP A N 1
ATOM 2616 C CA . ASP A 1 335 ? -26.331 54.037 -20.287 1.00 58.97 335 ASP A CA 1
ATOM 2617 C C . ASP A 1 335 ? -24.852 53.798 -20.653 1.00 58.97 335 ASP A C 1
ATOM 2619 O O . ASP A 1 335 ? -24.244 54.542 -21.424 1.00 58.97 335 ASP A O 1
ATOM 2623 N N . SER A 1 336 ? -24.220 52.808 -20.019 1.00 57.78 336 SER A N 1
ATOM 2624 C CA . SER A 1 336 ? -22.901 52.332 -20.439 1.00 57.78 336 SER A CA 1
ATOM 2625 C C . SER A 1 336 ? -22.968 50.841 -20.730 1.00 57.78 336 SER A C 1
ATOM 2627 O O . SER A 1 336 ? -22.895 49.993 -19.841 1.00 57.78 336 SER A O 1
ATOM 2629 N N . ASP A 1 337 ? -23.136 50.561 -22.020 1.00 60.34 337 ASP A N 1
ATOM 2630 C CA . ASP A 1 337 ? -22.952 49.272 -22.674 1.00 60.34 337 ASP A CA 1
ATOM 2631 C C . ASP A 1 337 ? -21.571 48.693 -22.337 1.00 60.34 337 ASP A C 1
ATOM 2633 O O . ASP A 1 337 ? -20.579 48.879 -23.048 1.00 60.34 337 ASP A O 1
ATOM 2637 N N . PHE A 1 338 ? -21.487 47.992 -21.209 1.00 61.03 338 PHE A N 1
ATOM 2638 C CA . PHE A 1 338 ? -20.303 47.238 -20.836 1.00 61.03 338 PHE A CA 1
ATOM 2639 C C . PHE A 1 338 ? -20.293 45.932 -21.635 1.00 61.03 338 PHE A C 1
ATOM 2641 O O . PHE A 1 338 ? -20.833 44.917 -21.196 1.00 61.03 338 PHE A O 1
ATOM 2648 N N . ASP A 1 339 ? -19.708 45.971 -22.835 1.00 73.31 339 ASP A N 1
ATOM 2649 C CA . ASP A 1 339 ? -19.506 44.788 -23.674 1.00 73.31 339 ASP A CA 1
ATOM 2650 C C . ASP A 1 339 ? -18.456 43.856 -23.028 1.00 73.31 339 ASP A C 1
ATOM 2652 O O . ASP A 1 339 ? -17.265 44.201 -22.978 1.00 73.31 339 ASP A O 1
ATOM 2656 N N . PRO A 1 340 ? -18.849 42.655 -22.556 1.00 66.81 340 PRO A N 1
ATOM 2657 C CA . PRO A 1 340 ? -17.947 41.710 -21.904 1.00 66.81 340 PRO A CA 1
ATOM 2658 C C . PRO A 1 340 ? -16.861 41.135 -22.832 1.00 66.81 340 PRO A C 1
ATOM 2660 O O . PRO A 1 340 ? -15.967 40.443 -22.345 1.00 66.81 340 PRO A O 1
ATOM 2663 N N . ASN A 1 341 ? -16.878 41.433 -24.137 1.00 64.94 341 ASN A N 1
ATOM 2664 C CA . ASN A 1 341 ? -15.812 41.056 -25.071 1.00 64.94 341 ASN A CA 1
ATOM 2665 C C . ASN A 1 341 ? -14.678 42.091 -25.206 1.00 64.94 341 ASN A C 1
ATOM 2667 O O . ASN A 1 341 ? -13.725 41.845 -25.943 1.00 64.94 341 ASN A O 1
ATOM 2671 N N . SER A 1 342 ? -14.716 43.216 -24.482 1.00 61.06 342 SER A N 1
ATOM 2672 C CA . SER A 1 342 ? -13.689 44.272 -24.589 1.00 61.06 342 SER A CA 1
ATOM 2673 C C . SER A 1 342 ? -12.418 44.035 -23.755 1.00 61.06 342 SER A C 1
ATOM 2675 O O . SER A 1 342 ? -11.548 44.906 -23.690 1.00 61.06 342 SER A O 1
ATOM 2677 N N . ILE A 1 343 ? -12.253 42.865 -23.125 1.00 68.06 343 ILE A N 1
ATOM 2678 C CA . ILE A 1 343 ? -10.993 42.504 -22.456 1.00 68.06 343 ILE A CA 1
ATOM 2679 C C . ILE A 1 343 ? -9.955 42.148 -23.526 1.00 68.06 343 ILE A C 1
ATOM 2681 O O . ILE A 1 343 ? -9.817 41.005 -23.961 1.00 68.06 343 ILE A O 1
ATOM 2685 N N . ILE A 1 344 ? -9.202 43.161 -23.948 1.00 53.81 344 ILE A N 1
ATOM 2686 C CA . ILE A 1 344 ? -7.975 42.998 -24.722 1.00 53.81 344 ILE A CA 1
ATOM 2687 C C . ILE A 1 344 ? -6.930 42.401 -23.774 1.00 53.81 344 ILE A C 1
ATOM 2689 O O . ILE A 1 344 ? -6.347 43.087 -22.938 1.00 53.81 344 ILE A O 1
ATOM 2693 N N . GLN A 1 345 ? -6.712 41.094 -23.883 1.00 62.62 345 GLN A N 1
ATOM 269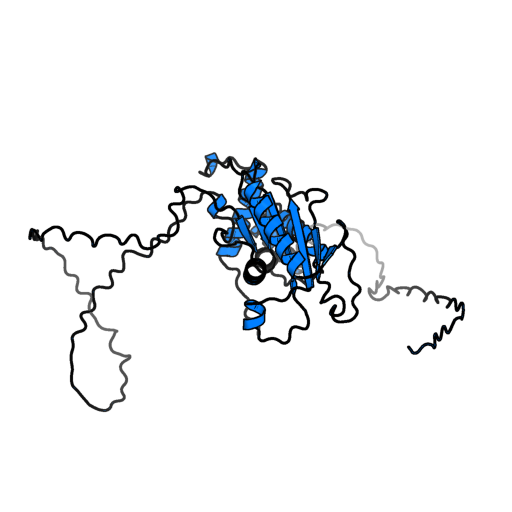4 C CA . GLN A 1 345 ? -5.554 40.432 -23.292 1.00 62.62 345 GLN A CA 1
ATOM 2695 C C . GLN A 1 345 ? -4.317 40.872 -24.091 1.00 62.62 345 GLN A C 1
ATOM 2697 O O . GLN A 1 345 ? -4.093 40.398 -25.205 1.00 62.62 345 GLN A O 1
ATOM 2702 N N . GLU A 1 346 ? -3.526 41.806 -23.557 1.00 59.78 346 GLU A N 1
ATOM 2703 C CA . GLU A 1 346 ? -2.211 42.129 -24.118 1.00 59.78 346 GLU A CA 1
ATOM 2704 C C . GLU A 1 346 ? -1.336 40.870 -24.084 1.00 59.78 346 GLU A C 1
ATOM 2706 O O . GLU A 1 346 ? -0.948 40.371 -23.025 1.00 59.78 346 GLU A O 1
ATOM 2711 N N . ALA A 1 347 ? -1.062 40.317 -25.266 1.00 57.16 347 ALA A N 1
ATOM 2712 C CA . ALA A 1 347 ? -0.170 39.183 -25.418 1.00 57.16 347 ALA A CA 1
ATOM 2713 C C . ALA A 1 347 ? 1.251 39.600 -24.991 1.00 57.16 347 ALA A C 1
ATOM 2715 O O . ALA A 1 347 ? 1.786 40.569 -25.538 1.00 57.16 347 ALA A O 1
ATOM 2716 N N . PRO A 1 348 ? 1.900 38.891 -24.049 1.00 63.81 348 PRO A N 1
ATOM 2717 C CA . PRO A 1 348 ? 3.276 39.189 -23.685 1.00 63.81 348 PRO A CA 1
ATOM 2718 C C . PRO A 1 348 ? 4.184 39.005 -24.906 1.00 63.81 348 PRO A C 1
ATOM 2720 O O . PRO A 1 348 ? 4.164 37.965 -25.569 1.00 63.81 348 PRO A O 1
ATOM 2723 N N . ALA A 1 349 ? 4.971 40.041 -25.207 1.00 60.59 349 ALA A N 1
ATOM 2724 C CA . ALA A 1 349 ? 5.895 40.066 -26.331 1.00 60.59 349 ALA A CA 1
ATOM 2725 C C . ALA A 1 349 ? 6.843 38.847 -26.305 1.00 60.59 349 ALA A C 1
ATOM 2727 O O . ALA A 1 349 ? 7.385 38.510 -25.245 1.00 60.59 349 ALA A O 1
ATOM 2728 N N . PRO A 1 350 ? 7.087 38.186 -27.453 1.00 60.81 350 PRO A N 1
ATOM 2729 C CA . PRO A 1 350 ? 7.974 37.035 -27.515 1.00 60.81 350 PRO A CA 1
ATOM 2730 C C . PRO A 1 350 ? 9.399 37.462 -27.161 1.00 60.81 350 PRO A C 1
ATOM 2732 O O . PRO A 1 350 ? 10.064 38.186 -27.905 1.00 60.81 350 PRO A O 1
ATOM 2735 N N . THR A 1 351 ? 9.887 36.993 -26.015 1.00 56.16 351 THR A N 1
ATOM 2736 C CA . THR A 1 351 ? 11.280 37.162 -25.608 1.00 56.16 351 THR A CA 1
ATOM 2737 C C . THR A 1 351 ? 12.135 36.292 -26.524 1.00 56.16 351 THR A C 1
ATOM 2739 O O . THR A 1 351 ? 12.224 35.072 -26.378 1.00 56.16 351 THR A O 1
ATOM 2742 N N . ARG A 1 352 ? 12.723 36.933 -27.534 1.00 48.97 352 ARG A N 1
ATOM 2743 C CA . ARG A 1 352 ? 13.660 36.340 -28.485 1.00 48.97 352 ARG A CA 1
ATOM 2744 C C . ARG A 1 352 ? 14.897 35.886 -27.702 1.00 48.97 352 ARG A C 1
ATOM 2746 O O . ARG A 1 352 ? 15.737 36.706 -27.348 1.00 48.97 352 ARG A O 1
ATOM 2753 N N . LYS A 1 353 ? 14.989 34.590 -27.380 1.00 54.72 353 LYS A N 1
ATOM 2754 C CA . LYS A 1 353 ? 16.211 34.001 -26.819 1.00 54.72 353 LYS A CA 1
ATOM 2755 C C . LYS A 1 353 ? 17.326 34.157 -27.851 1.00 54.72 353 LYS A C 1
ATOM 2757 O O . LYS A 1 353 ? 17.250 33.590 -28.939 1.00 54.72 353 LYS A O 1
ATOM 2762 N N . SER A 1 354 ? 18.326 34.958 -27.505 1.00 52.31 354 SER A N 1
ATOM 2763 C CA . SER A 1 354 ? 19.610 35.022 -28.188 1.00 52.31 354 SER A CA 1
ATOM 2764 C C . SER A 1 354 ? 20.254 33.638 -28.145 1.00 52.31 354 SER A C 1
ATOM 2766 O O . SER A 1 354 ? 20.526 33.105 -27.069 1.00 52.31 354 SER A O 1
ATOM 2768 N N . TYR A 1 355 ? 20.443 33.061 -29.326 1.00 45.72 355 TYR A N 1
ATOM 2769 C CA . TYR A 1 355 ? 21.322 31.925 -29.563 1.00 45.72 355 TYR A CA 1
ATOM 2770 C C . TYR A 1 355 ? 22.739 32.377 -29.188 1.00 45.72 355 TYR A C 1
ATOM 2772 O O . TYR A 1 355 ? 23.290 33.260 -29.843 1.00 45.72 355 TYR A O 1
ATOM 2780 N N . ILE A 1 356 ? 23.280 31.846 -28.093 1.00 56.16 356 ILE A N 1
ATOM 2781 C CA . ILE A 1 356 ? 24.720 31.872 -27.845 1.00 56.16 356 ILE A CA 1
ATOM 2782 C C . ILE A 1 356 ? 25.236 30.602 -28.510 1.00 56.16 356 ILE A C 1
ATOM 2784 O O . ILE A 1 356 ? 25.089 29.500 -27.988 1.00 56.16 356 ILE A O 1
ATOM 2788 N N . ASP A 1 357 ? 25.678 30.802 -29.744 1.00 57.66 357 ASP A N 1
ATOM 2789 C CA . ASP A 1 357 ? 26.523 29.912 -30.519 1.00 57.66 357 ASP A CA 1
ATOM 2790 C C . ASP A 1 357 ? 27.946 30.078 -29.974 1.00 57.66 357 ASP A C 1
ATOM 2792 O O . ASP A 1 357 ? 28.578 31.107 -30.204 1.00 57.66 357 ASP A O 1
ATOM 2796 N N . GLU A 1 358 ? 28.410 29.119 -29.173 1.00 60.69 358 GLU A N 1
ATOM 2797 C CA . GLU A 1 358 ? 29.819 29.014 -28.799 1.00 60.69 358 GLU A CA 1
ATOM 2798 C C . GLU A 1 358 ? 30.316 27.590 -29.045 1.00 60.69 358 GLU A C 1
ATOM 2800 O O . GLU A 1 358 ? 29.911 26.660 -28.350 1.00 60.69 358 GLU A O 1
ATOM 2805 N N . GLY A 1 359 ? 31.201 27.488 -30.044 1.00 49.38 359 GLY A N 1
ATOM 2806 C CA . GLY A 1 359 ? 32.417 26.663 -30.069 1.00 49.38 359 GLY A CA 1
ATOM 2807 C C . GLY A 1 359 ? 32.207 25.148 -30.087 1.00 49.38 359 GLY A C 1
ATOM 2808 O O . GLY A 1 359 ? 31.773 24.562 -29.106 1.00 49.38 359 GLY A O 1
ATOM 2809 N N . GLU A 1 360 ? 32.419 24.437 -31.194 1.00 54.03 360 GLU A N 1
ATOM 2810 C CA . GLU A 1 360 ? 33.699 24.206 -31.892 1.00 54.03 360 GLU A CA 1
ATOM 2811 C C . GLU A 1 360 ? 34.707 23.379 -31.066 1.00 54.03 360 GLU A C 1
ATOM 2813 O O . GLU A 1 360 ? 35.076 23.755 -29.957 1.00 54.03 360 GLU A O 1
ATOM 2818 N N . SER A 1 361 ? 35.214 22.309 -31.701 1.00 55.44 361 SER A N 1
ATOM 2819 C CA . SER A 1 361 ? 36.272 21.366 -31.271 1.00 55.44 361 SER A CA 1
ATOM 2820 C C . SER A 1 361 ? 35.802 20.220 -30.355 1.00 55.44 361 SER A C 1
ATOM 2822 O O . SER A 1 361 ? 35.117 20.442 -29.369 1.00 55.44 361 SER A O 1
ATOM 2824 N N . ASP A 1 362 ? 36.121 18.943 -30.580 1.00 60.69 362 ASP A N 1
ATOM 2825 C CA . ASP A 1 362 ? 37.319 18.368 -31.208 1.00 60.69 362 ASP A CA 1
ATOM 2826 C C . ASP A 1 362 ? 37.072 16.903 -31.653 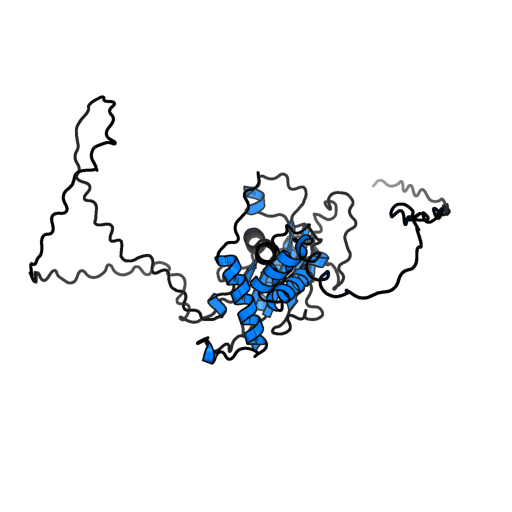1.00 60.69 362 ASP A C 1
ATOM 2828 O O . ASP A 1 362 ? 36.480 16.102 -30.921 1.00 60.69 362 ASP A O 1
ATOM 2832 N N . ASP A 1 363 ? 37.549 16.555 -32.851 1.00 59.28 363 ASP A N 1
ATOM 2833 C CA . ASP A 1 363 ? 37.421 15.251 -33.505 1.00 59.28 363 ASP A CA 1
ATOM 2834 C C . ASP A 1 363 ? 38.546 14.296 -33.064 1.00 59.28 363 ASP A C 1
ATOM 2836 O O . ASP A 1 363 ? 39.544 14.086 -33.756 1.00 59.28 363 ASP A O 1
ATOM 2840 N N . GLY A 1 364 ? 38.367 13.639 -31.920 1.00 61.19 364 GLY A N 1
ATOM 2841 C CA . GLY A 1 364 ? 39.291 12.619 -31.417 1.00 61.19 364 GLY A CA 1
ATOM 2842 C C . GLY A 1 364 ? 39.138 11.249 -32.090 1.00 61.19 364 GLY A C 1
ATOM 2843 O O . GLY A 1 364 ? 38.639 10.304 -31.478 1.00 61.19 364 GLY A O 1
ATOM 2844 N N . ARG A 1 365 ? 39.600 11.107 -33.340 1.00 58.38 365 ARG A N 1
ATOM 2845 C CA . ARG A 1 365 ? 39.901 9.800 -33.957 1.00 58.38 365 ARG A CA 1
ATOM 2846 C C . ARG A 1 365 ? 41.062 9.138 -33.205 1.00 58.38 365 ARG A C 1
ATOM 2848 O O . ARG A 1 365 ? 42.197 9.580 -33.344 1.00 58.38 365 ARG A O 1
ATOM 2855 N N . SER A 1 366 ? 40.807 8.046 -32.484 1.00 64.19 366 SER A N 1
ATOM 2856 C CA . SER A 1 366 ? 41.873 7.137 -32.044 1.00 64.19 366 SER A CA 1
ATOM 2857 C C . SER A 1 366 ? 41.858 5.872 -32.894 1.00 64.19 366 SER A C 1
ATOM 2859 O O . SER A 1 366 ? 40.981 5.016 -32.780 1.00 64.19 366 SER A O 1
ATOM 2861 N N . SER A 1 367 ? 42.821 5.824 -33.806 1.00 64.62 367 SER A N 1
ATOM 2862 C CA . SER A 1 367 ? 43.241 4.669 -34.587 1.00 64.62 367 SER A CA 1
ATOM 2863 C C . SER A 1 367 ? 44.431 3.989 -33.908 1.00 64.62 367 SER A C 1
ATOM 2865 O O . SER A 1 367 ? 45.380 4.678 -33.539 1.00 64.62 367 SER A O 1
ATOM 2867 N N . GLY A 1 368 ? 44.425 2.656 -33.869 1.00 54.38 368 GLY A N 1
ATOM 2868 C CA . GLY A 1 368 ? 45.576 1.813 -33.515 1.00 54.38 368 GLY A CA 1
ATOM 2869 C C . GLY A 1 368 ? 45.346 1.049 -32.208 1.00 54.38 368 GLY A C 1
ATOM 2870 O O . GLY A 1 368 ? 44.849 1.621 -31.249 1.00 54.38 368 GLY A O 1
ATOM 2871 N N . SER A 1 369 ? 45.646 -0.240 -32.098 1.00 62.44 369 SER A N 1
ATOM 2872 C CA . SER A 1 369 ? 46.639 -1.024 -32.831 1.00 62.44 369 SER A CA 1
ATOM 2873 C C . SER A 1 369 ? 46.336 -2.519 -32.727 1.00 62.44 369 SER A C 1
ATOM 2875 O O . SER A 1 369 ? 45.804 -2.976 -31.715 1.00 62.44 369 SER A O 1
ATOM 2877 N N . ASP A 1 370 ? 46.721 -3.238 -33.778 1.00 59.91 370 ASP A N 1
ATOM 2878 C CA . ASP A 1 370 ? 46.963 -4.677 -33.793 1.00 59.91 370 ASP A CA 1
ATOM 2879 C C . ASP A 1 370 ? 47.948 -5.100 -32.686 1.00 59.91 370 ASP A C 1
ATOM 2881 O O . ASP A 1 370 ? 48.971 -4.438 -32.495 1.00 59.91 370 ASP A O 1
ATOM 2885 N N . ASP A 1 371 ? 47.611 -6.180 -31.977 1.00 58.50 371 ASP A N 1
ATOM 2886 C CA . ASP A 1 371 ? 48.454 -7.368 -31.733 1.00 58.50 371 ASP A CA 1
ATOM 2887 C C . ASP A 1 371 ? 47.598 -8.525 -31.178 1.00 58.50 371 ASP A C 1
ATOM 2889 O O . ASP A 1 371 ? 46.764 -8.275 -30.270 1.00 58.50 371 ASP A O 1
#

Sequence (371 aa):
MHGMSFASIEDVLALTASRLIHEVAQRRIDLKTYALGENSWMPSARVLSFVFTPRGMDTRPSNQRRSDPLALDFGLAQATLPDCKLQIGSALHFASTDDKYLMAGGSQKLAFEWGTTEEMDIIKISTRLKTFFAERIRESAGPIILLVHGKELSMTMLKNKGVDTSRWVSGIKDLLGFPQIERSPRRGQQQYPRHEQSNGYRRGSDSRGSYYDDRRGRPRSRSRSPSRASSSYGGPPRRSPPRHPGTSSQDQPRGALAPVYVVDVQQLYETSMQTQSSSKSVSQMAKMIIDLWRSMISGLAIDEQRELVKLRNNPQGQAQATSEANDEEGGSDSDSDFDPNSIIQEAPAPTRKSYIDEGESDDGRSSGSDD

Foldseek 3Di:
DPPDPAQDPVLVVLLVLLLVLLCVLVVVDDCVVVVWDDLPQQQLEKEKEKEFAFQPPDPDDPVCCLLPTDTQKMWMWIAHPNQLDTDQPRIAIEGEPVCPVSPPDPPDDDAQPRDHYHYDHLLVVLVVLQCVVVVCLVPGPHAYEYEYAPVSRRVSHNVVSVRPCVLEAEGCSVSRVPPPPPVVVPPPPPPPPPPPPPDDDDDDDDDDDDDPPPPPDDDDDDDDDDDDDDPPDPDPPPPPPPPPPPPDDDPPPVPDDGRYYYYHLLSSCCNQPVDDDDDDDNSPVRVVSSVSSSCSSVDDDSVVVVVVVVCVVCVVVVVPPPPPDDPDDDDDDDDDPPDPPPPDPDDPDDPPDDDPDDDDDDDDDDDDDDD

Secondary structure (DSSP, 8-state):
-----PPPHHHHHHHHHHHHHHHHHTT-S-TTTTTPPP-TTGGG-EEEEEEEEE-TT--S-HHHHHHS--EEEEEEEEEETTTTEEPTT--EEEEESTTTT--GGGPPPPP-TTS-EEEE-HHHHHHHHHHHHHHHHHH-SS-EEEEESSHHHHHHHHHHTT---TT-EESSGGGGT---------TT---------------------------S--------------------------------S----TTPPPSEEEEEHHHHHHHHH-SPPPP--HHHHHHHHHHHHHHHHHSPPHHHHHHHHHHHH-GGGSSSSS-SS--------------TT-----PPP----------------------

pLDDT: mean 75.94, std 19.96, range [36.0, 98.38]